Protein AF-A0A9D7G382-F1 (afdb_monomer_lite)

Sequence (353 aa):
MALFQFRATNAEGQINKGQIEALHELDLEAQLKRVGLLLISAKALASRRRIVKRMPRREVIDFFFQLEMLVRAGVPILTSLGDLRDESESPNARDLASGLYEKIEAGSTFGEAIAVYPGVFSATIISLIRAGEVTGQLPDVMKEIVRSLKWQDEMASQTKKLLMYPSFVMVVIGGVVFFLMIYLVPQLVGFIKNMGQEIPIQTRLLIGVSQFFVNYWWLLLITPPIGVAITLALSAALPGVRLAACAGAGHSVRGADSQEDDPGALCRHLCPDVPHRHSPDRRPGLLRGHLQQPGDTPRHPPGARAGHQWRRAVGELCGGDAVSLPGDSHAESGRVHWRAGRRVEQHQLFLYT

Secondary structure (DSSP, 8-state):
-EEEEEEEE-TTS-EEEEEEEESSHHHHHHHHHHTTPEEEEEEEE-----------HHHHHHHHHHHHHHHHTT--HHHHHHHHHHH-SSHHHHHHHHHHHHHHHTT--HHHHHHT-TTTS-HHHHHHHHHHHHHT-HHHHHHHHHHHHHHHHHHHHHHHHHHHHHHHHHHHHHHHHHHIIIIIHHHHHHHHHHTTPPPPHHHHHHHHHHHHHHHSHHHHHHHHHHHHHHHHHHHHH-TTHHHHHHHTT-------------TTSGGGSS------------------------------------SSSTTTSSSSS------------------------------------

pLDDT: mean 71.25, std 23.38, range [30.23, 96.19]

Structure (mmCIF, N/CA/C/O backbone):
data_AF-A0A9D7G382-F1
#
_entry.id   AF-A0A9D7G382-F1
#
loop_
_atom_site.group_PDB
_atom_site.id
_atom_site.type_symbol
_atom_site.label_atom_id
_atom_site.label_alt_id
_atom_site.label_comp_id
_atom_site.label_asym_id
_atom_site.label_entity_id
_atom_site.label_seq_id
_atom_site.pdbx_PDB_ins_code
_atom_site.Cartn_x
_atom_site.Cartn_y
_atom_site.Cartn_z
_atom_site.occupancy
_atom_site.B_iso_or_equiv
_atom_site.auth_seq_id
_atom_site.auth_comp_id
_atom_site.auth_asym_id
_atom_site.auth_atom_id
_atom_site.pdbx_PDB_model_num
ATOM 1 N N . MET A 1 1 ? 22.364 -11.771 -7.606 1.00 56.28 1 MET A N 1
ATOM 2 C CA . MET A 1 1 ? 23.255 -11.783 -6.421 1.00 56.28 1 MET A CA 1
ATOM 3 C C . MET A 1 1 ? 22.681 -12.743 -5.396 1.00 56.28 1 MET A C 1
ATOM 5 O O . MET A 1 1 ? 21.462 -12.810 -5.281 1.00 56.28 1 MET A O 1
ATOM 9 N N . ALA A 1 2 ? 23.518 -13.515 -4.705 1.00 65.50 2 ALA A N 1
ATOM 10 C CA . ALA A 1 2 ? 23.065 -14.422 -3.653 1.00 65.50 2 ALA A CA 1
ATOM 11 C C . ALA A 1 2 ? 23.599 -13.950 -2.297 1.00 65.50 2 ALA A C 1
ATOM 13 O O . ALA A 1 2 ? 24.705 -13.421 -2.198 1.00 65.50 2 ALA A O 1
ATOM 14 N N . LEU A 1 3 ? 22.792 -14.130 -1.252 1.00 79.75 3 LEU A N 1
ATOM 15 C CA . LEU A 1 3 ? 23.181 -13.806 0.113 1.00 79.75 3 LEU A CA 1
ATOM 16 C C . LEU A 1 3 ? 23.982 -14.983 0.677 1.00 79.75 3 LEU A C 1
ATOM 18 O O . LEU A 1 3 ? 23.462 -16.089 0.820 1.00 79.75 3 LEU A O 1
ATOM 22 N N . PHE A 1 4 ? 25.247 -14.767 1.012 1.00 82.00 4 PHE A N 1
ATOM 23 C CA . PHE A 1 4 ? 26.077 -15.797 1.624 1.00 82.00 4 PHE A CA 1
ATOM 24 C C . PHE A 1 4 ? 26.191 -15.536 3.119 1.00 82.00 4 PHE A C 1
ATOM 26 O O . PHE A 1 4 ? 26.555 -14.442 3.547 1.00 82.00 4 PHE A O 1
ATOM 33 N N . GLN A 1 5 ? 25.907 -16.555 3.929 1.00 86.00 5 GLN A N 1
ATOM 34 C CA . GLN A 1 5 ? 26.320 -16.547 5.325 1.00 86.00 5 GLN A CA 1
ATOM 35 C C . GLN A 1 5 ? 27.745 -17.077 5.383 1.00 86.00 5 GLN A C 1
ATOM 37 O O . GLN A 1 5 ? 28.009 -18.210 4.974 1.00 86.00 5 GLN A O 1
ATOM 42 N N . PHE A 1 6 ? 28.652 -16.259 5.904 1.00 87.25 6 PHE A N 1
ATOM 43 C CA . PHE A 1 6 ? 30.058 -16.612 6.015 1.00 87.25 6 PHE A CA 1
ATOM 44 C C . PHE A 1 6 ? 30.471 -16.734 7.479 1.00 87.25 6 PHE A C 1
ATOM 46 O O . PHE A 1 6 ? 29.976 -16.029 8.367 1.00 87.25 6 PHE A O 1
ATOM 53 N N . ARG A 1 7 ? 31.402 -17.650 7.732 1.00 89.12 7 ARG A N 1
ATOM 54 C CA . ARG A 1 7 ? 32.255 -17.621 8.918 1.00 89.12 7 ARG A CA 1
ATOM 55 C C . ARG A 1 7 ? 33.666 -17.338 8.448 1.00 89.12 7 ARG A C 1
ATOM 57 O O . ARG A 1 7 ? 34.187 -18.084 7.622 1.00 89.12 7 ARG A O 1
ATOM 64 N N . ALA A 1 8 ? 34.263 -16.282 8.974 1.00 87.75 8 ALA A N 1
ATOM 65 C CA . ALA A 1 8 ? 35.630 -15.904 8.671 1.00 87.75 8 ALA A CA 1
ATOM 66 C C . ALA A 1 8 ? 36.409 -15.639 9.961 1.00 87.75 8 ALA A C 1
ATOM 68 O O . ALA A 1 8 ? 35.810 -15.344 10.993 1.00 87.75 8 ALA A O 1
ATOM 69 N N . THR A 1 9 ? 37.729 -15.775 9.918 1.00 89.56 9 THR A N 1
ATOM 70 C CA . THR A 1 9 ? 38.613 -15.486 11.052 1.00 89.56 9 THR A CA 1
ATOM 71 C C . THR A 1 9 ? 39.477 -14.269 10.774 1.00 89.56 9 THR A C 1
ATOM 73 O O . THR A 1 9 ? 39.962 -14.093 9.657 1.00 89.56 9 THR A O 1
ATOM 76 N N . ASN A 1 10 ? 39.688 -13.450 11.802 1.00 87.00 10 ASN A N 1
ATOM 77 C CA . ASN A 1 10 ? 40.728 -12.424 11.805 1.00 87.00 10 ASN A CA 1
ATOM 78 C C . ASN A 1 10 ? 42.109 -13.048 12.052 1.00 87.00 10 ASN A C 1
ATOM 80 O O . ASN A 1 10 ? 42.216 -14.213 12.455 1.00 87.00 10 ASN A O 1
ATOM 84 N N . ALA A 1 11 ? 43.160 -12.243 11.881 1.00 83.94 11 ALA A N 1
ATOM 85 C CA . ALA A 1 11 ? 44.532 -12.602 12.239 1.00 83.94 11 ALA A CA 1
ATOM 86 C C . ALA A 1 11 ? 44.692 -12.963 13.732 1.00 83.94 11 ALA A C 1
ATOM 88 O O . ALA A 1 11 ? 45.534 -13.794 14.061 1.00 83.94 11 ALA A O 1
ATOM 89 N N . GLU A 1 12 ? 43.850 -12.425 14.629 1.00 82.19 12 GLU A N 1
ATOM 90 C CA . GLU A 1 12 ? 43.844 -12.784 16.058 1.00 82.19 12 GLU A CA 1
ATOM 91 C C . GLU A 1 12 ? 43.066 -14.079 16.387 1.00 82.19 12 GLU A C 1
ATOM 93 O O . GLU A 1 12 ? 42.846 -14.389 17.557 1.00 82.19 12 GLU A O 1
ATOM 98 N N . GLY A 1 13 ? 42.599 -14.836 15.385 1.00 80.19 13 GLY A N 1
ATOM 99 C CA . GLY A 1 13 ? 41.856 -16.090 15.596 1.00 80.19 13 GLY A CA 1
ATOM 100 C C . GLY A 1 13 ? 40.397 -15.910 16.038 1.00 80.19 13 GLY A C 1
ATOM 101 O O . GLY A 1 13 ? 39.730 -16.877 16.413 1.00 80.19 13 GLY A O 1
ATOM 102 N N . GLN A 1 14 ? 39.878 -14.679 16.007 1.00 84.25 14 GLN A N 1
ATOM 103 C CA . GLN A 1 14 ? 38.483 -14.390 16.332 1.00 84.25 14 GLN A CA 1
ATOM 104 C C . GLN A 1 14 ? 37.577 -14.695 15.138 1.00 84.25 14 GLN A C 1
ATOM 106 O O . GLN A 1 14 ? 37.780 -14.178 14.037 1.00 84.25 14 GLN A O 1
ATOM 111 N N . ILE A 1 15 ? 36.562 -15.533 15.365 1.00 85.94 15 ILE A N 1
ATOM 112 C CA . ILE A 1 15 ? 35.615 -15.950 14.329 1.00 85.94 15 ILE A CA 1
ATOM 113 C C . ILE A 1 15 ? 34.489 -14.923 14.222 1.00 85.94 15 ILE A C 1
ATOM 115 O O . ILE A 1 15 ? 33.581 -14.886 15.055 1.00 85.94 15 ILE A O 1
ATOM 119 N N . ASN A 1 16 ? 34.503 -14.166 13.133 1.00 83.88 16 ASN A N 1
ATOM 120 C CA . ASN A 1 16 ? 33.447 -13.245 12.753 1.00 83.88 16 ASN A CA 1
ATOM 121 C C . ASN A 1 16 ? 32.433 -13.956 11.850 1.00 83.88 16 ASN A C 1
ATOM 123 O O . ASN A 1 16 ? 32.775 -14.615 10.864 1.00 83.88 16 ASN A O 1
ATOM 127 N N . LYS A 1 17 ? 31.155 -13.852 12.218 1.00 88.12 17 LYS A N 1
ATOM 128 C CA . LYS A 1 17 ? 30.035 -14.417 11.460 1.00 88.12 17 LYS A CA 1
ATOM 129 C C . LYS A 1 17 ? 29.219 -13.267 10.900 1.00 88.12 17 LYS A C 1
ATOM 131 O O . LYS A 1 17 ? 28.826 -12.382 11.652 1.00 88.12 17 LYS A O 1
ATOM 136 N N . GLY A 1 18 ? 28.938 -13.308 9.608 1.00 81.81 18 GLY A N 1
ATOM 137 C CA . GLY A 1 18 ? 28.195 -12.253 8.935 1.00 81.81 18 GLY A CA 1
ATOM 138 C C . GLY A 1 18 ? 27.422 -12.774 7.737 1.00 81.81 18 GLY A C 1
ATOM 139 O O . GLY A 1 18 ? 27.453 -13.965 7.411 1.00 81.81 18 GLY A O 1
ATOM 140 N N . GLN A 1 19 ? 26.696 -11.864 7.103 1.00 84.62 19 GLN A N 1
ATOM 141 C CA . GLN A 1 19 ? 26.044 -12.095 5.824 1.00 84.62 19 GLN A CA 1
ATOM 142 C C . GLN A 1 19 ? 26.510 -11.006 4.871 1.00 84.62 19 GLN A C 1
ATOM 144 O O . GLN A 1 19 ? 26.587 -9.843 5.262 1.00 84.62 19 GLN A O 1
ATOM 149 N N . ILE A 1 20 ? 26.853 -11.390 3.651 1.00 80.62 20 ILE A N 1
ATOM 150 C CA . ILE A 1 20 ? 27.264 -10.456 2.606 1.00 80.62 20 ILE A CA 1
ATOM 151 C C . ILE A 1 20 ? 26.742 -10.956 1.263 1.00 80.62 20 ILE A C 1
ATOM 153 O O . ILE A 1 20 ? 26.574 -12.163 1.050 1.00 80.62 20 ILE A O 1
ATOM 157 N N . GLU A 1 21 ? 26.418 -10.019 0.383 1.00 79.69 21 GLU A N 1
ATOM 158 C CA . GLU A 1 21 ? 25.946 -10.315 -0.963 1.00 79.69 21 GLU A CA 1
ATOM 159 C C . GLU A 1 21 ? 27.145 -10.478 -1.899 1.00 79.69 21 GLU A C 1
ATOM 161 O O . GLU A 1 21 ? 27.988 -9.591 -2.004 1.00 79.69 21 GLU A O 1
ATOM 166 N N . ALA A 1 22 ? 27.222 -11.621 -2.580 1.00 79.12 22 ALA A N 1
ATOM 167 C CA . ALA A 1 22 ? 28.270 -11.911 -3.555 1.00 79.12 22 ALA A CA 1
ATOM 168 C C . ALA A 1 22 ? 27.675 -12.615 -4.783 1.00 79.12 22 ALA A C 1
ATOM 170 O O . ALA A 1 22 ? 26.609 -13.240 -4.709 1.00 79.12 22 ALA A O 1
ATOM 171 N N . LEU A 1 23 ? 28.343 -12.508 -5.937 1.00 75.00 23 LEU A N 1
ATOM 172 C CA . LEU A 1 23 ? 27.935 -13.253 -7.136 1.00 75.00 23 LEU A CA 1
ATOM 173 C C . LEU A 1 23 ? 28.318 -14.735 -7.030 1.00 75.00 23 LEU A C 1
ATOM 175 O O . LEU A 1 23 ? 27.517 -15.602 -7.373 1.00 75.00 23 LEU A O 1
ATOM 179 N N . HIS A 1 24 ? 29.517 -15.015 -6.514 1.00 81.88 24 HIS A N 1
ATOM 180 C CA . HIS A 1 24 ? 30.081 -16.356 -6.362 1.00 81.88 24 HIS A CA 1
ATOM 181 C C . HIS A 1 24 ? 30.927 -16.456 -5.085 1.00 81.88 24 HIS A C 1
ATOM 183 O O . HIS A 1 24 ? 31.358 -15.444 -4.536 1.00 81.88 24 HIS A O 1
ATOM 189 N N . GLU A 1 25 ? 31.208 -17.680 -4.630 1.00 82.19 25 GLU A N 1
ATOM 190 C CA . GLU A 1 25 ? 32.033 -17.931 -3.436 1.00 82.19 25 GLU A CA 1
ATOM 191 C C . GLU A 1 25 ? 33.451 -17.334 -3.552 1.00 82.19 25 GLU A C 1
ATOM 193 O O . GLU A 1 25 ? 33.970 -16.803 -2.574 1.00 82.19 25 GLU A O 1
ATOM 198 N N . LEU A 1 26 ? 34.035 -17.301 -4.758 1.00 84.56 26 LEU A N 1
ATOM 199 C CA . LEU A 1 26 ? 35.313 -16.615 -5.002 1.00 84.56 26 LEU A CA 1
ATOM 200 C C . LEU A 1 26 ? 35.238 -15.094 -4.783 1.00 84.56 26 LEU A C 1
ATOM 202 O O . LEU A 1 26 ? 36.194 -14.489 -4.302 1.00 84.56 26 LEU A O 1
ATOM 206 N N . ASP A 1 27 ? 34.120 -14.463 -5.146 1.00 85.38 27 ASP A N 1
ATOM 207 C CA . ASP A 1 27 ? 33.929 -13.017 -4.976 1.00 85.38 27 ASP A CA 1
ATOM 208 C C . ASP A 1 27 ? 33.745 -12.665 -3.490 1.00 85.38 27 ASP A C 1
ATOM 210 O O . ASP A 1 27 ? 34.327 -11.701 -2.991 1.00 85.38 27 ASP A O 1
ATOM 214 N N . LEU A 1 28 ? 33.042 -13.528 -2.745 1.00 85.94 28 LEU A N 1
ATOM 215 C CA . LEU A 1 28 ? 32.952 -13.470 -1.285 1.00 85.94 28 LEU A CA 1
ATOM 216 C C . LEU A 1 28 ? 34.341 -13.528 -0.629 1.00 85.94 28 LEU A C 1
ATOM 218 O O . LEU A 1 28 ? 34.656 -12.697 0.224 1.00 85.94 28 LEU A O 1
ATOM 222 N N . GLU A 1 29 ? 35.183 -14.484 -1.027 1.00 88.69 29 GLU A N 1
ATOM 223 C CA . GLU A 1 29 ? 36.542 -14.611 -0.495 1.00 88.69 29 GLU A CA 1
ATOM 224 C C . GLU A 1 29 ? 37.387 -13.366 -0.810 1.00 88.69 29 GLU A C 1
ATOM 226 O O . GLU A 1 29 ? 38.048 -12.817 0.074 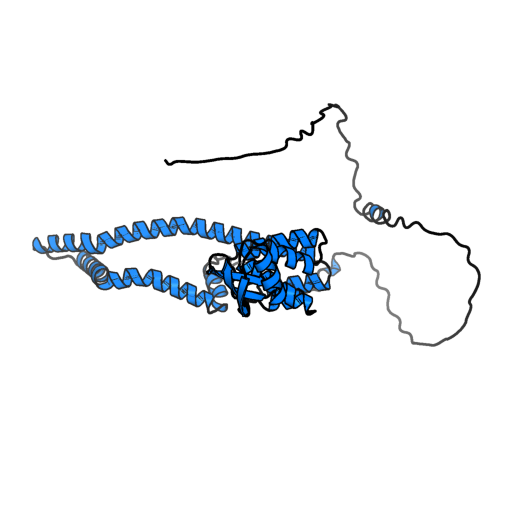1.00 88.69 29 GLU A O 1
ATOM 231 N N . ALA A 1 30 ? 37.318 -12.862 -2.046 1.00 89.44 30 ALA A N 1
ATOM 232 C CA . ALA A 1 30 ? 38.045 -11.667 -2.466 1.00 89.44 30 ALA A CA 1
ATOM 233 C C . ALA A 1 30 ? 37.602 -10.396 -1.718 1.00 89.44 30 ALA A C 1
ATOM 235 O O . ALA A 1 30 ? 38.417 -9.496 -1.486 1.00 89.44 30 ALA A O 1
ATOM 236 N N . GLN A 1 31 ? 36.325 -10.289 -1.345 1.00 87.44 31 GLN A N 1
ATOM 237 C CA . GLN A 1 31 ? 35.815 -9.198 -0.512 1.0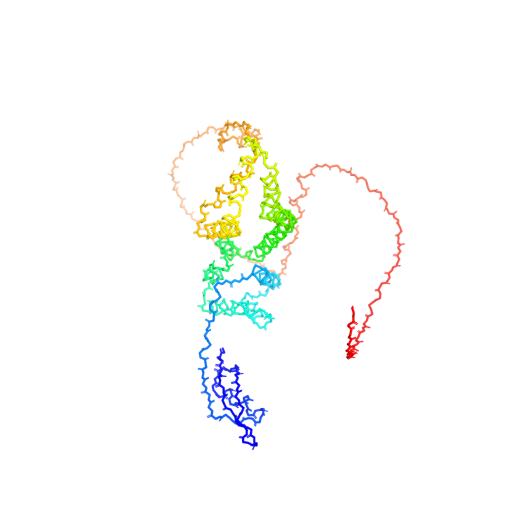0 87.44 31 GLN A CA 1
ATOM 238 C C . GLN A 1 31 ? 36.260 -9.338 0.948 1.00 87.44 31 GLN A C 1
ATOM 240 O O . GLN A 1 31 ? 36.749 -8.369 1.524 1.00 87.44 31 GLN A O 1
ATOM 245 N N . LEU A 1 32 ? 36.177 -10.536 1.536 1.00 88.75 32 LEU A N 1
ATOM 246 C CA . LEU A 1 32 ? 36.610 -10.779 2.919 1.00 88.75 32 LEU A CA 1
ATOM 247 C C . LEU A 1 32 ? 38.116 -10.561 3.096 1.00 88.75 32 LEU A C 1
ATOM 249 O O . LEU A 1 32 ? 38.541 -9.910 4.052 1.00 88.75 32 LEU A O 1
ATOM 253 N N . LYS A 1 33 ? 38.919 -10.990 2.118 1.00 89.38 33 LYS A N 1
ATOM 254 C CA . LYS A 1 33 ? 40.370 -10.791 2.122 1.00 89.38 33 LYS A CA 1
ATOM 255 C C . LYS A 1 33 ? 40.760 -9.310 2.121 1.00 89.38 33 LYS A C 1
ATOM 257 O O . LYS A 1 33 ? 41.733 -8.945 2.774 1.00 89.38 33 LYS A O 1
ATOM 262 N N . ARG A 1 34 ? 39.986 -8.441 1.454 1.00 89.56 34 ARG A N 1
ATOM 263 C CA . ARG A 1 34 ? 40.187 -6.976 1.484 1.00 89.56 34 ARG A CA 1
ATOM 264 C C . ARG A 1 34 ? 39.959 -6.370 2.871 1.00 89.56 34 ARG A C 1
ATOM 266 O O . ARG A 1 34 ? 40.570 -5.358 3.189 1.00 89.56 34 ARG A O 1
ATOM 273 N N . VAL A 1 35 ? 39.119 -6.999 3.690 1.00 87.00 35 VAL A N 1
ATOM 274 C CA . VAL A 1 35 ? 38.805 -6.580 5.067 1.00 87.00 35 VAL A CA 1
ATOM 275 C C . VAL A 1 35 ? 39.729 -7.268 6.094 1.00 87.00 35 VAL A C 1
ATOM 277 O O . VAL A 1 35 ? 39.600 -7.048 7.293 1.00 87.00 35 VAL A O 1
ATOM 280 N N . GLY A 1 36 ? 40.693 -8.085 5.648 1.00 87.25 36 GLY A N 1
ATOM 281 C CA . GLY A 1 36 ? 41.609 -8.823 6.531 1.00 87.25 36 GLY A CA 1
ATOM 282 C C . GLY A 1 36 ? 40.992 -10.071 7.176 1.00 87.25 36 GLY A C 1
ATOM 283 O O . GLY A 1 36 ? 41.531 -10.595 8.148 1.00 87.25 36 GLY A O 1
ATOM 284 N N . LEU A 1 37 ? 39.867 -10.547 6.637 1.00 88.94 37 LEU A N 1
ATOM 285 C CA . LEU A 1 37 ? 39.135 -11.729 7.087 1.00 88.94 37 LEU A CA 1
ATOM 286 C C . LEU A 1 37 ? 39.465 -12.930 6.186 1.00 88.94 37 LEU A C 1
ATOM 288 O O . LEU A 1 37 ? 39.371 -12.838 4.962 1.00 88.94 37 LEU A O 1
ATOM 292 N N . LEU A 1 38 ? 39.805 -14.076 6.779 1.00 89.31 38 LEU A N 1
ATOM 293 C CA . LEU A 1 38 ? 40.009 -15.341 6.063 1.00 89.31 38 LEU A CA 1
ATOM 294 C C . LEU A 1 38 ? 38.748 -16.207 6.133 1.00 89.31 38 LEU A C 1
ATOM 296 O O . LEU A 1 38 ? 38.274 -16.523 7.224 1.00 89.31 38 LEU A O 1
ATOM 300 N N . LEU A 1 39 ? 38.202 -16.594 4.978 1.00 86.31 39 LEU A N 1
ATOM 301 C CA . LEU A 1 39 ? 36.988 -17.406 4.875 1.00 86.31 39 LEU A CA 1
ATOM 302 C C . LEU A 1 39 ? 37.236 -18.837 5.392 1.00 86.31 39 LEU A C 1
ATOM 304 O O . LEU A 1 39 ? 38.143 -19.518 4.929 1.00 86.31 39 LEU A O 1
ATOM 308 N N . ILE A 1 40 ? 36.414 -19.298 6.341 1.00 88.12 40 ILE A N 1
ATOM 309 C CA . ILE A 1 40 ? 36.441 -20.676 6.870 1.00 88.12 40 ILE A CA 1
ATOM 310 C C . ILE A 1 40 ? 35.346 -21.514 6.215 1.00 88.12 40 ILE A C 1
ATOM 312 O O . ILE A 1 40 ? 35.569 -22.654 5.820 1.00 88.12 40 ILE A O 1
ATOM 316 N N . SER A 1 41 ? 34.131 -20.971 6.145 1.00 81.38 41 SER A N 1
ATOM 317 C CA . SER A 1 41 ? 33.023 -21.625 5.460 1.00 81.38 41 SER A CA 1
ATOM 318 C C . SER A 1 41 ? 32.041 -20.608 4.909 1.00 81.38 41 SER A C 1
ATOM 320 O O . SER A 1 41 ? 31.655 -19.652 5.591 1.00 81.38 41 SER A O 1
ATOM 322 N N . ALA A 1 42 ? 31.617 -20.845 3.672 1.00 82.19 42 ALA A N 1
ATOM 323 C CA . ALA A 1 42 ? 30.522 -20.142 3.038 1.00 82.19 42 ALA A CA 1
ATOM 324 C C . ALA A 1 42 ? 29.325 -21.083 2.934 1.00 82.19 42 ALA A C 1
ATOM 326 O O . ALA A 1 42 ? 29.429 -22.227 2.495 1.00 82.19 42 ALA A O 1
ATOM 327 N N . LYS A 1 43 ? 28.156 -20.596 3.340 1.00 82.50 43 LYS A N 1
ATOM 328 C CA . LYS A 1 43 ? 26.888 -21.239 3.024 1.00 82.50 43 LYS A CA 1
ATOM 329 C C . LYS A 1 43 ? 26.076 -20.259 2.203 1.00 82.50 43 LYS A C 1
ATOM 331 O O . LYS A 1 43 ? 25.702 -19.198 2.704 1.00 82.50 43 LYS A O 1
ATOM 336 N N . ALA A 1 44 ? 25.786 -20.625 0.958 1.00 76.12 44 ALA A N 1
ATOM 337 C CA . ALA A 1 44 ? 24.795 -19.914 0.171 1.00 76.12 44 ALA A CA 1
ATOM 338 C C . ALA A 1 44 ? 23.455 -20.031 0.904 1.00 76.12 44 ALA A C 1
ATOM 340 O O . ALA A 1 44 ? 22.865 -21.114 0.981 1.00 76.12 44 ALA A O 1
ATOM 341 N N . LEU A 1 45 ? 22.976 -18.929 1.479 1.00 70.00 45 LEU A N 1
ATOM 342 C CA . LEU A 1 45 ? 21.559 -18.838 1.761 1.00 70.00 45 LEU A CA 1
ATOM 343 C C . LEU A 1 45 ? 20.954 -18.561 0.399 1.00 70.00 45 LEU A C 1
ATOM 345 O O . LEU A 1 45 ? 21.104 -17.469 -0.143 1.00 70.00 45 LEU A O 1
ATOM 349 N N . ALA A 1 46 ? 20.300 -19.570 -0.180 1.00 59.41 46 ALA A N 1
ATOM 350 C CA . ALA A 1 46 ? 19.365 -19.312 -1.260 1.00 59.41 46 ALA A CA 1
ATOM 351 C C . ALA A 1 46 ? 18.468 -18.187 -0.750 1.00 59.41 46 ALA A C 1
ATOM 353 O O . ALA A 1 46 ? 17.737 -18.394 0.225 1.00 59.41 46 ALA A O 1
ATOM 354 N N . SER A 1 47 ? 18.638 -16.982 -1.308 1.00 60.34 47 SER A N 1
ATOM 355 C CA . SER A 1 47 ? 17.842 -15.822 -0.938 1.00 60.34 47 SER A CA 1
ATOM 356 C C . SER A 1 47 ? 16.409 -16.302 -1.031 1.00 60.34 47 SER A C 1
ATOM 358 O O . SER A 1 47 ? 15.951 -16.699 -2.107 1.00 60.34 47 SER A O 1
ATOM 360 N N . ARG A 1 48 ? 15.744 -16.439 0.121 1.00 56.19 48 ARG A N 1
ATOM 361 C CA . ARG A 1 48 ? 14.375 -16.929 0.159 1.00 56.19 48 ARG A CA 1
ATOM 362 C C . ARG A 1 48 ? 13.554 -15.782 -0.382 1.00 56.19 48 ARG A C 1
ATOM 364 O O . ARG A 1 48 ? 13.105 -14.941 0.389 1.00 56.19 48 ARG A O 1
ATOM 371 N N . ARG A 1 49 ? 13.458 -15.729 -1.710 1.00 62.69 49 ARG A N 1
ATOM 372 C CA . ARG A 1 49 ? 12.892 -14.617 -2.454 1.00 62.69 49 ARG A CA 1
ATOM 373 C C . ARG A 1 49 ? 11.494 -14.389 -1.918 1.00 62.69 49 ARG A C 1
ATOM 375 O O . ARG A 1 49 ? 10.607 -15.235 -2.063 1.00 62.69 49 ARG A O 1
ATOM 382 N N . ARG A 1 50 ? 11.340 -13.310 -1.157 1.00 68.44 50 ARG A N 1
ATOM 383 C CA . ARG A 1 50 ? 10.094 -13.026 -0.468 1.00 68.44 50 ARG A CA 1
ATOM 384 C C . ARG A 1 50 ? 9.145 -12.494 -1.528 1.00 68.44 50 ARG A C 1
ATOM 386 O O . ARG A 1 50 ? 9.253 -11.361 -1.970 1.00 68.44 50 ARG A O 1
ATOM 393 N N . ILE A 1 51 ? 8.215 -13.338 -1.962 1.00 75.50 51 ILE A N 1
ATOM 394 C CA . ILE A 1 51 ? 7.144 -12.892 -2.851 1.00 75.50 51 ILE A CA 1
ATOM 395 C C . ILE A 1 51 ? 6.276 -11.923 -2.050 1.00 75.50 51 ILE A C 1
ATOM 397 O O . ILE A 1 51 ? 5.633 -12.310 -1.067 1.00 75.50 51 ILE A O 1
ATOM 401 N N . VAL A 1 52 ? 6.279 -10.660 -2.465 1.00 81.69 52 VAL A N 1
ATOM 402 C CA . VAL A 1 52 ? 5.473 -9.604 -1.857 1.00 81.69 52 VAL A CA 1
ATOM 403 C C . VAL A 1 52 ? 4.000 -9.925 -2.094 1.00 81.69 52 VAL A C 1
ATOM 405 O O . VAL A 1 52 ? 3.481 -9.781 -3.196 1.00 81.69 52 VAL A O 1
ATOM 408 N N . LYS A 1 53 ? 3.307 -10.396 -1.053 1.00 83.00 53 LYS A N 1
ATOM 409 C CA . LYS A 1 53 ? 1.865 -10.682 -1.134 1.00 83.00 53 LYS A CA 1
ATOM 410 C C . LYS A 1 53 ? 1.012 -9.427 -0.983 1.00 83.00 53 LYS A C 1
ATOM 412 O O . LYS A 1 53 ? -0.086 -9.374 -1.524 1.00 83.00 53 LYS A O 1
ATOM 417 N N . ARG A 1 54 ? 1.481 -8.452 -0.201 1.00 86.56 54 ARG A N 1
ATOM 418 C CA . ARG A 1 54 ? 0.751 -7.223 0.116 1.00 86.56 54 ARG A CA 1
ATOM 419 C C . ARG A 1 54 ? 1.733 -6.116 0.466 1.00 86.56 54 ARG A C 1
ATOM 421 O O . ARG A 1 54 ? 2.737 -6.378 1.120 1.00 86.56 54 ARG A O 1
ATOM 428 N N . MET A 1 55 ? 1.393 -4.898 0.070 1.00 89.62 55 MET A N 1
ATOM 429 C CA . MET A 1 55 ? 2.165 -3.688 0.327 1.00 89.62 55 MET A CA 1
ATOM 430 C C . MET A 1 55 ? 1.212 -2.593 0.837 1.00 89.62 55 MET A C 1
ATOM 432 O O . MET A 1 55 ? 0.048 -2.559 0.413 1.00 89.62 55 MET A O 1
ATOM 436 N N . PRO A 1 56 ? 1.629 -1.735 1.786 1.00 91.31 56 PRO A N 1
ATOM 437 C CA . PRO A 1 56 ? 0.810 -0.606 2.210 1.00 91.31 56 PRO A CA 1
ATOM 438 C C . PRO A 1 56 ? 0.598 0.375 1.051 1.00 91.31 56 PRO A C 1
ATOM 440 O O . PRO A 1 56 ? 1.462 0.563 0.201 1.00 91.31 56 PRO A O 1
ATOM 443 N N . ARG A 1 57 ? -0.568 1.031 1.033 1.00 90.00 57 ARG A N 1
ATOM 444 C CA . ARG A 1 57 ? -0.978 1.915 -0.073 1.00 90.00 57 ARG A CA 1
ATOM 445 C C . ARG A 1 57 ? 0.025 3.030 -0.372 1.00 90.00 57 ARG A C 1
ATOM 447 O O . ARG A 1 57 ? 0.245 3.324 -1.538 1.00 90.00 57 ARG A O 1
ATOM 454 N N . ARG A 1 58 ? 0.639 3.607 0.666 1.00 91.56 58 ARG A N 1
ATOM 455 C CA . ARG A 1 58 ? 1.654 4.660 0.523 1.00 91.56 58 ARG A CA 1
ATOM 456 C C . ARG A 1 58 ? 2.891 4.176 -0.235 1.00 91.56 58 ARG A C 1
ATOM 458 O O . ARG A 1 58 ? 3.240 4.792 -1.228 1.00 91.56 58 ARG A O 1
ATOM 465 N N . GLU A 1 59 ? 3.449 3.020 0.134 1.00 93.50 59 GLU A N 1
ATOM 466 C CA . GLU A 1 59 ? 4.594 2.428 -0.584 1.00 93.50 59 GLU A CA 1
ATOM 467 C C . GLU A 1 59 ? 4.261 2.148 -2.062 1.00 93.50 59 GLU A C 1
ATOM 469 O O . GLU A 1 59 ? 5.093 2.387 -2.931 1.00 93.50 59 GLU A O 1
ATOM 474 N N . VAL A 1 60 ? 3.031 1.712 -2.376 1.00 93.81 60 VAL A N 1
ATOM 475 C CA . VAL A 1 60 ? 2.590 1.514 -3.774 1.00 93.81 60 VAL A CA 1
ATOM 476 C C . VAL A 1 60 ? 2.534 2.840 -4.542 1.00 93.81 60 VAL A C 1
ATOM 478 O O . VAL A 1 60 ? 2.927 2.893 -5.707 1.00 93.81 60 VAL A O 1
ATOM 481 N N . ILE A 1 61 ? 2.041 3.908 -3.906 1.00 94.75 61 ILE A N 1
ATOM 482 C CA . ILE A 1 61 ? 1.992 5.254 -4.498 1.00 94.75 61 ILE A CA 1
ATOM 483 C C . ILE A 1 61 ? 3.404 5.758 -4.787 1.00 94.75 61 ILE A C 1
ATOM 485 O O . ILE A 1 61 ? 3.652 6.238 -5.892 1.00 94.75 61 ILE A O 1
ATOM 489 N N . ASP A 1 62 ? 4.312 5.629 -3.823 1.00 94.12 62 ASP A N 1
ATOM 490 C CA . ASP A 1 62 ? 5.690 6.101 -3.949 1.00 94.12 62 ASP A CA 1
ATOM 491 C C . ASP A 1 62 ? 6.444 5.320 -5.030 1.00 94.12 62 ASP A C 1
ATOM 493 O O . ASP A 1 62 ? 7.111 5.925 -5.869 1.00 94.12 62 ASP A O 1
ATOM 497 N N . PHE A 1 63 ? 6.245 3.999 -5.091 1.00 95.00 63 PHE A N 1
ATOM 498 C CA . PHE A 1 63 ? 6.795 3.141 -6.140 1.00 95.00 63 PHE A CA 1
ATOM 499 C C . PHE A 1 63 ? 6.361 3.594 -7.543 1.00 95.00 63 PHE A C 1
ATOM 501 O O . PHE A 1 63 ? 7.201 3.829 -8.410 1.00 95.00 63 PHE A O 1
ATOM 508 N N . PHE A 1 64 ? 5.053 3.768 -7.778 1.00 94.81 64 PHE A N 1
ATOM 509 C CA . PHE A 1 64 ? 4.568 4.231 -9.083 1.00 94.81 64 PHE A CA 1
ATOM 510 C C . PHE A 1 64 ? 4.970 5.671 -9.391 1.00 94.81 64 PHE A C 1
ATOM 512 O O . PHE A 1 64 ? 5.178 5.995 -10.555 1.00 94.81 64 PHE A O 1
ATOM 519 N N . PHE A 1 65 ? 5.075 6.535 -8.381 1.00 95.12 65 PHE A N 1
ATOM 520 C CA . PHE A 1 65 ? 5.505 7.916 -8.567 1.00 95.12 65 PHE A CA 1
ATOM 521 C C . PHE A 1 65 ? 6.970 7.994 -9.009 1.00 95.12 65 PHE A C 1
ATOM 523 O O . PHE A 1 65 ? 7.274 8.689 -9.972 1.00 95.12 65 PHE A O 1
ATOM 530 N N . GLN A 1 66 ? 7.867 7.242 -8.365 1.00 95.19 66 GLN A N 1
ATOM 531 C CA . GLN A 1 66 ? 9.274 7.156 -8.770 1.00 95.19 66 GLN A CA 1
ATOM 532 C C . GLN A 1 66 ? 9.418 6.569 -10.175 1.00 95.19 66 GLN A C 1
ATOM 534 O O . GLN A 1 66 ? 10.126 7.127 -11.013 1.00 95.19 66 GLN A O 1
ATOM 539 N N . LEU A 1 67 ? 8.678 5.497 -10.464 1.00 95.38 67 LEU A N 1
ATOM 540 C CA . LEU A 1 67 ? 8.689 4.881 -11.784 1.00 95.38 67 LEU A CA 1
ATOM 541 C C . LEU A 1 67 ? 8.131 5.824 -12.867 1.00 95.38 67 LEU A C 1
ATOM 543 O O . LEU A 1 67 ? 8.691 5.889 -13.956 1.00 95.38 67 LEU A O 1
ATOM 547 N N . GLU A 1 68 ? 7.069 6.590 -12.580 1.00 95.94 68 GLU A N 1
ATOM 548 C CA . GLU A 1 68 ? 6.520 7.606 -13.494 1.00 95.94 68 GLU A CA 1
ATOM 549 C C . GLU A 1 68 ? 7.523 8.702 -13.808 1.00 95.94 68 GLU A C 1
ATOM 551 O O . GLU A 1 68 ? 7.694 9.028 -14.981 1.00 95.94 68 GLU A O 1
ATOM 556 N N . MET A 1 69 ? 8.228 9.218 -12.801 1.00 95.12 69 MET A N 1
ATOM 557 C CA . MET A 1 69 ? 9.250 10.242 -13.010 1.00 95.12 69 MET A CA 1
ATOM 558 C C . MET A 1 69 ? 10.361 9.757 -13.949 1.00 95.12 69 MET A C 1
ATOM 560 O O . MET A 1 69 ? 10.739 10.484 -14.869 1.00 95.12 69 MET A O 1
ATOM 564 N N . LEU A 1 70 ? 10.847 8.527 -13.761 1.00 95.50 70 LEU A N 1
ATOM 565 C CA . LEU A 1 70 ? 11.917 7.955 -14.583 1.00 95.50 70 LEU A CA 1
ATOM 566 C C . LEU A 1 70 ? 11.447 7.636 -16.008 1.00 95.50 70 LEU A C 1
ATOM 568 O O . LEU A 1 70 ? 12.093 8.030 -16.979 1.00 95.50 70 LEU A O 1
ATOM 572 N N . VAL A 1 71 ? 10.286 6.994 -16.152 1.00 94.62 71 VAL A N 1
ATOM 573 C CA . VAL A 1 71 ? 9.723 6.652 -17.467 1.00 94.62 71 VAL A CA 1
ATOM 574 C C . VAL A 1 71 ? 9.365 7.912 -18.257 1.00 94.62 71 VAL A C 1
ATOM 576 O O . VAL A 1 71 ? 9.606 7.982 -19.461 1.00 94.62 71 VAL A O 1
ATOM 579 N N . ARG A 1 72 ? 8.868 8.959 -17.591 1.00 94.62 72 ARG A N 1
ATOM 580 C CA . ARG A 1 72 ? 8.608 10.261 -18.217 1.00 94.62 72 ARG A CA 1
ATOM 581 C C . ARG A 1 72 ? 9.887 11.001 -18.610 1.00 94.62 72 ARG A C 1
ATOM 583 O O . ARG A 1 72 ? 9.865 11.760 -19.576 1.00 94.62 72 ARG A O 1
ATOM 590 N N . ALA A 1 73 ? 10.994 10.770 -17.906 1.00 95.38 73 ALA A N 1
ATOM 591 C CA . ALA A 1 73 ? 12.318 11.245 -18.305 1.00 95.38 73 ALA A CA 1
ATOM 592 C C . ALA A 1 73 ? 12.911 10.458 -19.494 1.00 95.38 73 ALA A C 1
ATOM 594 O O . ALA A 1 73 ? 13.984 10.806 -19.981 1.00 95.38 73 ALA A O 1
ATOM 595 N N . GLY A 1 74 ? 12.215 9.424 -19.983 1.00 94.06 74 GLY A N 1
ATOM 596 C CA . GLY A 1 74 ? 12.659 8.583 -21.094 1.00 94.06 74 GLY A CA 1
ATOM 597 C C . GLY A 1 74 ? 13.629 7.478 -20.679 1.00 94.06 74 GLY A C 1
ATOM 598 O O . GLY A 1 74 ? 14.251 6.865 -21.546 1.00 94.06 74 GLY A O 1
ATOM 599 N N . VAL A 1 75 ? 13.774 7.212 -19.377 1.00 95.75 75 VAL A N 1
ATOM 600 C CA . VAL A 1 75 ? 14.593 6.100 -18.884 1.00 95.75 75 VAL A CA 1
ATOM 601 C C . VAL A 1 75 ? 13.880 4.778 -19.203 1.00 95.75 75 VAL A C 1
ATOM 603 O O . VAL A 1 75 ? 12.678 4.656 -18.945 1.00 95.75 75 VAL A O 1
ATOM 606 N N . PRO A 1 76 ? 14.579 3.772 -19.762 1.00 94.75 76 PRO A N 1
ATOM 607 C CA . PRO A 1 76 ? 13.995 2.456 -19.993 1.00 94.75 76 PRO A CA 1
ATOM 608 C C . PRO A 1 76 ? 13.488 1.820 -18.692 1.00 94.75 76 PRO A C 1
ATOM 610 O O . PRO A 1 76 ? 14.183 1.836 -17.679 1.00 94.75 76 PRO A O 1
ATOM 613 N N . ILE A 1 77 ? 12.316 1.179 -18.744 1.00 94.69 77 ILE A N 1
ATOM 614 C CA . ILE A 1 77 ? 11.639 0.587 -17.572 1.00 94.69 77 ILE A CA 1
ATOM 615 C C . ILE A 1 77 ? 12.549 -0.382 -16.809 1.00 94.69 77 ILE A C 1
ATOM 617 O O . ILE A 1 77 ? 12.555 -0.381 -15.582 1.00 94.69 77 ILE A O 1
ATOM 621 N N . LEU A 1 78 ? 13.326 -1.204 -17.524 1.00 95.12 78 LEU A N 1
ATOM 622 C CA . LEU A 1 78 ? 14.229 -2.173 -16.901 1.00 95.12 78 LEU A CA 1
ATOM 623 C C . LEU A 1 78 ? 15.306 -1.476 -16.056 1.00 95.12 78 LEU A C 1
ATOM 625 O O . LEU A 1 78 ? 15.557 -1.889 -14.928 1.00 95.12 78 LEU A O 1
ATOM 629 N N . THR A 1 79 ? 15.887 -0.388 -16.571 1.00 95.62 79 THR A N 1
ATOM 630 C CA . THR A 1 79 ? 16.851 0.441 -15.836 1.00 95.62 79 THR A CA 1
ATOM 631 C C . THR A 1 79 ? 16.182 1.100 -14.638 1.00 95.62 79 THR A C 1
ATOM 633 O O . THR A 1 79 ? 16.674 0.961 -13.527 1.00 95.62 79 THR A O 1
ATOM 636 N N . SER A 1 80 ? 15.003 1.700 -14.830 1.00 95.94 80 SER A N 1
ATOM 637 C CA . SER A 1 80 ? 14.255 2.331 -13.740 1.00 95.94 80 SER A CA 1
ATOM 638 C C . SER A 1 80 ? 13.924 1.355 -12.607 1.00 95.94 80 SER A C 1
ATOM 640 O O . SER A 1 80 ? 14.033 1.703 -11.440 1.00 95.94 80 SER A O 1
ATOM 642 N N . LEU A 1 81 ? 13.545 0.113 -12.920 1.00 95.62 81 LEU A N 1
ATOM 643 C CA . LEU A 1 81 ? 13.306 -0.920 -11.905 1.00 95.62 81 LEU A CA 1
ATOM 644 C C . LEU A 1 81 ? 14.590 -1.337 -11.176 1.00 95.62 81 LEU A C 1
ATOM 646 O O . LEU A 1 81 ? 14.521 -1.691 -10.000 1.00 95.62 81 LEU A O 1
ATOM 650 N N . GLY A 1 82 ? 15.739 -1.299 -11.854 1.00 94.19 82 GLY A N 1
ATOM 651 C CA . GLY A 1 82 ? 17.049 -1.467 -11.226 1.00 94.19 82 GLY A CA 1
ATOM 652 C C . GLY A 1 82 ? 17.337 -0.351 -10.222 1.00 94.19 82 GLY A C 1
ATOM 653 O O . GLY A 1 82 ? 17.641 -0.644 -9.068 1.00 94.19 82 GLY A O 1
ATOM 654 N N . ASP A 1 83 ? 17.122 0.902 -10.625 1.00 94.25 83 ASP A N 1
ATOM 655 C CA . ASP A 1 83 ? 17.314 2.075 -9.764 1.00 94.25 83 ASP A CA 1
ATOM 656 C C . ASP A 1 83 ? 16.390 2.010 -8.535 1.00 94.25 83 ASP A C 1
ATOM 658 O O . ASP A 1 83 ? 16.844 2.111 -7.398 1.00 94.25 83 ASP A O 1
ATOM 662 N N . LEU A 1 84 ? 15.100 1.707 -8.731 1.00 93.69 84 LEU A N 1
ATOM 663 C CA . LEU A 1 84 ? 14.140 1.549 -7.630 1.00 93.69 84 LEU A CA 1
ATOM 664 C C . LEU A 1 84 ? 14.508 0.395 -6.683 1.00 93.69 84 LEU A C 1
ATOM 666 O O . LEU A 1 84 ? 14.237 0.469 -5.484 1.00 93.69 84 LEU A O 1
ATOM 670 N N . ARG A 1 85 ? 15.102 -0.691 -7.188 1.00 91.75 85 ARG A N 1
ATOM 671 C CA . ARG A 1 85 ? 15.563 -1.813 -6.354 1.00 91.75 85 ARG A CA 1
ATOM 672 C C . ARG A 1 85 ? 16.726 -1.400 -5.449 1.00 91.75 85 ARG A C 1
ATOM 674 O O . ARG A 1 85 ? 16.792 -1.866 -4.306 1.00 91.75 85 ARG A O 1
ATOM 681 N N . ASP A 1 86 ? 17.625 -0.575 -5.970 1.00 89.31 86 ASP A N 1
ATOM 682 C CA . ASP A 1 86 ? 18.881 -0.221 -5.313 1.00 89.31 86 ASP A CA 1
ATOM 683 C C . ASP A 1 86 ? 18.716 0.999 -4.384 1.00 89.31 86 ASP A C 1
ATOM 685 O O . ASP A 1 86 ? 19.349 1.046 -3.329 1.00 89.31 86 ASP A O 1
ATOM 689 N N . GLU A 1 87 ? 17.806 1.925 -4.705 1.00 89.12 87 GLU A N 1
ATOM 690 C CA . GLU A 1 87 ? 17.560 3.156 -3.935 1.00 89.12 87 GLU A CA 1
ATOM 691 C C . GLU A 1 87 ? 16.377 3.081 -2.955 1.00 89.12 87 GLU A C 1
ATOM 693 O O . GLU A 1 87 ? 16.287 3.906 -2.045 1.00 89.12 87 GLU A O 1
ATOM 698 N N . SER A 1 88 ? 15.443 2.130 -3.096 1.00 87.69 88 SER A N 1
ATOM 699 C CA . SER A 1 88 ? 14.248 2.131 -2.240 1.00 87.69 88 SER A CA 1
ATOM 700 C C . SER A 1 88 ? 14.567 1.804 -0.778 1.00 87.69 88 SER A C 1
ATOM 702 O O . SER A 1 88 ? 15.174 0.785 -0.464 1.00 87.69 88 SER A O 1
ATOM 704 N N . GLU A 1 89 ? 14.068 2.622 0.148 1.00 85.62 89 GLU A N 1
ATOM 705 C CA . GLU A 1 89 ? 14.210 2.387 1.592 1.00 85.62 89 GLU A CA 1
ATOM 706 C C . GLU A 1 89 ? 13.326 1.233 2.095 1.00 85.62 89 GLU A C 1
ATOM 708 O O . GLU A 1 89 ? 13.636 0.577 3.093 1.00 85.62 89 GLU A O 1
ATOM 713 N N . SER A 1 90 ? 12.208 0.964 1.410 1.00 86.19 90 SER A N 1
ATOM 714 C CA . SER A 1 90 ? 11.244 -0.043 1.851 1.00 86.19 90 SER A CA 1
ATOM 715 C C . SER A 1 90 ? 11.625 -1.437 1.330 1.00 86.19 90 SER A C 1
ATOM 717 O O . SER A 1 90 ? 11.752 -1.635 0.118 1.00 86.19 90 SER A O 1
ATOM 719 N N . PRO A 1 91 ? 11.756 -2.457 2.200 1.00 86.94 91 PRO A N 1
ATOM 720 C CA . PRO A 1 91 ? 12.155 -3.796 1.765 1.00 86.94 91 PRO A CA 1
ATOM 721 C C . PRO A 1 91 ? 11.130 -4.418 0.806 1.00 86.94 91 PRO A C 1
ATOM 723 O O . PRO A 1 91 ? 11.507 -5.124 -0.123 1.00 86.94 91 PRO A O 1
ATOM 726 N N . ASN A 1 92 ? 9.840 -4.103 0.974 1.00 90.19 92 ASN A N 1
ATOM 727 C CA . ASN A 1 92 ? 8.796 -4.598 0.081 1.00 90.19 92 ASN A CA 1
ATOM 728 C C . ASN A 1 92 ? 8.938 -4.030 -1.337 1.00 90.19 92 ASN A C 1
ATOM 730 O O . ASN A 1 92 ? 8.719 -4.765 -2.296 1.00 90.19 92 ASN A O 1
ATOM 734 N N . ALA A 1 93 ? 9.270 -2.743 -1.496 1.00 90.44 93 ALA A N 1
ATOM 735 C CA . ALA A 1 93 ? 9.425 -2.160 -2.828 1.00 90.44 93 ALA A CA 1
ATOM 736 C C . ALA A 1 93 ? 10.712 -2.627 -3.499 1.00 90.44 93 ALA A C 1
ATOM 738 O O . ALA A 1 93 ? 10.683 -2.894 -4.696 1.00 90.44 93 ALA A O 1
ATOM 739 N N . ARG A 1 94 ? 11.792 -2.840 -2.736 1.00 90.62 94 ARG A N 1
ATOM 740 C CA . ARG A 1 94 ? 13.013 -3.480 -3.249 1.00 90.62 94 ARG A CA 1
ATOM 741 C C . ARG A 1 94 ? 12.741 -4.890 -3.774 1.00 90.62 94 ARG A C 1
ATOM 743 O O . ARG A 1 94 ? 13.117 -5.212 -4.900 1.00 90.62 94 ARG A O 1
ATOM 750 N N . ASP A 1 95 ? 12.041 -5.713 -2.990 1.00 89.62 95 ASP A N 1
ATOM 751 C CA . ASP A 1 95 ? 11.678 -7.084 -3.373 1.00 89.62 95 ASP A CA 1
ATOM 752 C C . ASP A 1 95 ? 10.743 -7.102 -4.595 1.00 89.62 95 ASP A C 1
ATOM 754 O O . ASP A 1 95 ? 10.897 -7.929 -5.498 1.00 89.62 95 ASP A O 1
ATOM 758 N N . LEU A 1 96 ? 9.786 -6.170 -4.649 1.00 92.94 96 LEU A N 1
ATOM 759 C CA . LEU A 1 96 ? 8.872 -6.008 -5.777 1.00 92.94 96 LEU A CA 1
ATOM 760 C C . LEU A 1 96 ? 9.617 -5.579 -7.047 1.00 92.94 96 LEU A C 1
ATOM 762 O O . LEU A 1 96 ? 9.446 -6.210 -8.088 1.00 92.94 96 LEU A O 1
ATOM 766 N N . ALA A 1 97 ? 10.470 -4.556 -6.957 1.00 93.44 97 ALA A N 1
ATOM 767 C CA . ALA A 1 97 ? 11.288 -4.062 -8.060 1.00 93.44 97 ALA A CA 1
ATOM 768 C C . ALA A 1 97 ? 12.214 -5.159 -8.598 1.00 93.44 97 ALA A C 1
ATOM 770 O O . ALA A 1 97 ? 12.243 -5.402 -9.800 1.00 93.44 97 ALA A O 1
ATOM 771 N N . SER A 1 98 ? 12.892 -5.894 -7.708 1.00 91.69 98 SER A N 1
ATOM 772 C CA . SER A 1 98 ? 13.713 -7.055 -8.072 1.00 91.69 98 SER A CA 1
ATOM 773 C C . SER A 1 98 ? 12.891 -8.130 -8.790 1.00 91.69 98 SER A C 1
ATOM 775 O O . SER A 1 98 ? 13.324 -8.683 -9.805 1.00 91.69 98 SER A O 1
ATOM 777 N N . GLY A 1 99 ? 11.697 -8.437 -8.278 1.00 91.19 99 GLY A N 1
ATOM 778 C CA . GLY A 1 99 ? 10.786 -9.413 -8.870 1.00 91.19 99 GLY A CA 1
ATOM 779 C C . GLY A 1 99 ? 10.355 -9.047 -10.289 1.00 91.19 99 GLY A C 1
ATOM 780 O O . GLY A 1 99 ? 10.411 -9.889 -11.185 1.00 91.19 99 GLY A O 1
ATOM 781 N N . LEU A 1 100 ? 9.982 -7.782 -10.493 1.00 94.31 100 LEU A N 1
ATOM 782 C CA . LEU A 1 100 ? 9.606 -7.239 -11.797 1.00 94.31 100 LEU A CA 1
ATOM 783 C C . LEU A 1 100 ? 10.800 -7.178 -12.755 1.00 94.31 100 LEU A C 1
ATOM 785 O O . LEU A 1 100 ? 10.662 -7.592 -13.903 1.00 94.31 100 LEU A O 1
ATOM 789 N N . TYR A 1 101 ? 11.965 -6.732 -12.276 1.00 94.12 101 TYR A N 1
ATOM 790 C CA . TYR A 1 101 ? 13.203 -6.659 -13.051 1.00 94.12 101 TYR A CA 1
ATOM 791 C C . TYR A 1 101 ? 13.546 -8.017 -13.672 1.00 94.12 101 TYR A C 1
ATOM 793 O O . TYR A 1 101 ? 13.645 -8.124 -14.889 1.00 94.12 101 TYR A O 1
ATOM 801 N N . GLU A 1 102 ? 13.626 -9.078 -12.860 1.00 91.88 102 GLU A N 1
ATOM 802 C CA . GLU A 1 102 ? 13.972 -10.420 -13.356 1.00 91.88 102 GLU A CA 1
ATOM 803 C C . GLU A 1 102 ? 12.936 -10.966 -14.348 1.00 91.88 102 GLU A C 1
ATOM 805 O O . GLU A 1 102 ? 13.273 -11.686 -15.285 1.00 91.88 102 GLU A O 1
ATOM 810 N N . LYS A 1 103 ? 11.655 -10.634 -14.161 1.00 93.00 103 LYS A N 1
ATOM 811 C CA . LYS A 1 103 ? 10.580 -11.113 -15.036 1.00 93.00 103 LYS A CA 1
ATOM 812 C C . LYS A 1 103 ? 10.630 -10.453 -16.418 1.00 93.00 103 LYS A C 1
ATOM 814 O O . LYS A 1 103 ? 10.377 -11.123 -17.419 1.00 93.00 103 LYS A O 1
ATOM 819 N N . ILE A 1 104 ? 10.972 -9.168 -16.461 1.00 95.19 104 ILE A N 1
ATOM 820 C CA . ILE A 1 104 ? 11.127 -8.401 -17.702 1.00 95.19 104 ILE A CA 1
ATOM 821 C C . ILE A 1 104 ? 12.447 -8.751 -18.388 1.00 95.19 104 ILE A C 1
ATOM 823 O O . ILE A 1 104 ? 12.469 -8.933 -19.600 1.00 95.19 104 ILE A O 1
ATOM 827 N N . GLU A 1 105 ? 13.525 -8.934 -17.624 1.00 94.06 105 GLU A N 1
ATOM 828 C CA . GLU A 1 105 ? 14.807 -9.434 -18.136 1.00 94.06 105 GLU A CA 1
ATOM 829 C C . GLU A 1 105 ? 14.654 -10.823 -18.780 1.00 94.06 105 GLU A C 1
ATOM 831 O O . GLU A 1 105 ? 15.249 -11.098 -19.818 1.00 94.06 105 GLU A O 1
ATOM 836 N N . ALA A 1 106 ? 13.771 -11.668 -18.235 1.00 93.31 106 ALA A N 1
ATOM 837 C CA . ALA A 1 106 ? 13.388 -12.951 -18.826 1.00 93.31 106 ALA A CA 1
ATOM 838 C C . ALA A 1 106 ? 12.471 -12.839 -20.069 1.00 93.31 106 ALA A C 1
ATOM 840 O O . ALA A 1 106 ? 12.047 -13.865 -20.603 1.00 93.31 106 ALA A O 1
ATOM 841 N N . GLY A 1 107 ? 12.140 -11.626 -20.524 1.00 94.38 107 GLY A N 1
ATOM 842 C CA . GLY A 1 107 ? 11.382 -11.365 -21.751 1.00 94.38 107 GLY A CA 1
ATOM 843 C C . GLY A 1 107 ? 9.867 -11.220 -21.580 1.00 94.38 107 GLY A C 1
ATOM 844 O O . GLY A 1 107 ? 9.154 -11.204 -22.579 1.00 94.38 107 GLY A O 1
ATOM 845 N N . SER A 1 108 ? 9.351 -11.126 -20.349 1.00 94.50 108 SER A N 1
ATOM 846 C CA . SER A 1 108 ? 7.925 -10.819 -20.143 1.00 94.50 108 SER A CA 1
ATOM 847 C C . SER A 1 108 ? 7.647 -9.330 -20.351 1.00 94.50 108 SER A C 1
ATOM 849 O O . SER A 1 108 ? 8.489 -8.487 -20.039 1.00 94.50 108 SER A O 1
ATOM 851 N N . THR A 1 109 ? 6.440 -8.996 -20.804 1.00 95.19 109 THR A N 1
ATOM 852 C CA . THR A 1 109 ? 5.987 -7.595 -20.872 1.00 95.19 109 THR A CA 1
ATOM 853 C C . THR A 1 109 ? 5.814 -6.998 -19.472 1.00 95.19 109 THR A C 1
ATOM 855 O O . THR A 1 109 ? 5.634 -7.722 -18.482 1.00 95.19 109 THR A O 1
ATOM 858 N N . PHE A 1 110 ? 5.833 -5.669 -19.358 1.00 94.88 110 PHE A N 1
ATOM 859 C CA . PHE A 1 110 ? 5.659 -4.999 -18.066 1.00 94.88 110 PHE A CA 1
ATOM 860 C C . PHE A 1 110 ? 4.277 -5.298 -17.463 1.00 94.88 110 PHE A C 1
ATOM 862 O O . PHE A 1 110 ? 4.157 -5.621 -16.274 1.00 94.88 110 PHE A O 1
ATOM 869 N N . GLY A 1 111 ? 3.230 -5.289 -18.294 1.00 94.38 111 GLY A N 1
ATOM 870 C CA . GLY A 1 111 ? 1.872 -5.643 -17.886 1.00 94.38 111 GLY A CA 1
ATOM 871 C C . GLY A 1 111 ? 1.685 -7.112 -17.471 1.00 94.38 111 GLY A C 1
ATOM 872 O O . GLY A 1 111 ? 0.777 -7.423 -16.694 1.00 94.38 111 GLY A O 1
ATOM 873 N N . GLU A 1 112 ? 2.510 -8.040 -17.959 1.00 94.25 112 GLU A N 1
ATOM 874 C CA . GLU A 1 112 ? 2.534 -9.436 -17.494 1.00 94.25 112 GLU A CA 1
ATOM 875 C C . GLU A 1 112 ? 3.302 -9.591 -16.184 1.00 94.25 112 GLU A C 1
ATOM 877 O O . GLU A 1 112 ? 2.853 -10.316 -15.295 1.00 94.25 112 GLU A O 1
ATOM 882 N N . ALA A 1 113 ? 4.425 -8.886 -16.037 1.00 94.94 113 ALA A N 1
ATOM 883 C CA . ALA A 1 113 ? 5.238 -8.931 -14.828 1.00 94.94 113 ALA A CA 1
ATOM 884 C C . ALA A 1 113 ? 4.455 -8.443 -13.598 1.00 94.94 113 ALA A C 1
ATOM 886 O O . ALA A 1 113 ? 4.442 -9.106 -12.559 1.00 94.94 113 ALA A O 1
ATOM 887 N N . ILE A 1 114 ? 3.723 -7.335 -13.732 1.00 94.19 114 ILE A N 1
ATOM 888 C CA . ILE A 1 114 ? 2.876 -6.776 -12.665 1.00 94.19 114 ILE A CA 1
ATOM 889 C C . ILE A 1 114 ? 1.708 -7.704 -12.310 1.00 94.19 114 ILE A C 1
ATOM 891 O O . ILE A 1 114 ? 1.323 -7.792 -11.141 1.00 94.19 114 ILE A O 1
ATOM 895 N N . ALA A 1 115 ? 1.165 -8.447 -13.279 1.00 93.81 115 ALA A N 1
ATOM 896 C CA . ALA A 1 115 ? 0.028 -9.340 -13.052 1.00 93.81 115 ALA A CA 1
ATOM 897 C C . ALA A 1 115 ? 0.330 -10.493 -12.075 1.00 93.81 115 ALA A C 1
ATOM 899 O O . ALA A 1 115 ? -0.595 -11.058 -11.492 1.00 93.81 115 ALA A O 1
ATOM 900 N N . VAL A 1 116 ? 1.609 -10.808 -11.843 1.00 91.75 116 VAL A N 1
ATOM 901 C CA . VAL A 1 116 ? 2.054 -11.799 -10.846 1.00 91.75 116 VAL A CA 1
ATOM 902 C C . VAL A 1 116 ? 1.747 -11.351 -9.406 1.00 91.75 116 VAL A C 1
ATOM 904 O O . VAL A 1 116 ? 1.689 -12.185 -8.501 1.00 91.75 116 VAL A O 1
ATOM 907 N N . TYR A 1 117 ? 1.481 -10.058 -9.182 1.00 91.81 117 TYR A N 1
ATOM 908 C CA . TYR A 1 117 ? 1.262 -9.463 -7.860 1.00 91.81 117 TYR A CA 1
ATOM 909 C C . TYR A 1 117 ? -0.172 -8.914 -7.670 1.00 91.81 117 TYR A C 1
ATOM 911 O O . TYR A 1 117 ? -0.348 -7.722 -7.396 1.00 91.81 117 TYR A O 1
ATOM 919 N N . PRO A 1 118 ? -1.226 -9.757 -7.726 1.00 88.81 118 PRO A N 1
ATOM 920 C CA . PRO A 1 118 ? -2.622 -9.310 -7.614 1.00 88.81 118 PRO A CA 1
ATOM 921 C C . PRO A 1 118 ? -2.993 -8.762 -6.224 1.00 88.81 118 PRO A C 1
ATOM 923 O O . PRO A 1 118 ? -4.007 -8.090 -6.065 1.00 88.81 118 PRO A O 1
ATOM 926 N N . GLY A 1 119 ? -2.189 -9.053 -5.195 1.00 86.88 119 GLY A N 1
ATOM 927 C CA . GLY A 1 119 ? -2.368 -8.497 -3.848 1.00 86.88 119 GLY A CA 1
ATOM 928 C C . GLY A 1 119 ? -1.795 -7.085 -3.668 1.00 86.88 119 GLY A C 1
ATOM 929 O O . GLY A 1 119 ? -2.078 -6.440 -2.656 1.00 86.88 119 GLY A O 1
ATOM 930 N N . VAL A 1 120 ? -1.003 -6.607 -4.635 1.00 91.25 120 VAL A N 1
ATOM 931 C CA . VAL A 1 120 ? -0.417 -5.257 -4.662 1.00 91.25 120 VAL A CA 1
ATOM 932 C C . VAL A 1 120 ? -1.113 -4.399 -5.716 1.00 91.25 120 VAL A C 1
ATOM 934 O O . VAL A 1 120 ? -1.509 -3.271 -5.427 1.00 91.25 120 VAL A O 1
ATOM 937 N N . PHE A 1 121 ? -1.323 -4.949 -6.914 1.00 92.31 121 PHE A N 1
ATOM 938 C CA . PHE A 1 121 ? -1.914 -4.235 -8.041 1.00 92.31 121 PHE A CA 1
ATOM 939 C C . PHE A 1 121 ? -3.331 -4.725 -8.333 1.00 92.31 121 PHE A C 1
ATOM 941 O O . PHE A 1 121 ? -3.589 -5.924 -8.417 1.00 92.31 121 PHE A O 1
ATOM 948 N N . SER A 1 122 ? -4.260 -3.786 -8.518 1.00 91.62 122 SER A N 1
ATOM 949 C CA . SER A 1 122 ? -5.628 -4.114 -8.918 1.00 91.62 122 SER A CA 1
ATOM 950 C C . SER A 1 122 ? -5.699 -4.493 -10.402 1.00 91.62 122 SER A C 1
ATOM 952 O O . SER A 1 122 ? -4.895 -4.040 -11.219 1.00 91.62 122 SER A O 1
ATOM 954 N N . ALA A 1 123 ? -6.715 -5.276 -10.775 1.00 92.56 123 ALA A N 1
ATOM 955 C CA . ALA A 1 123 ? -6.956 -5.669 -12.168 1.00 92.56 123 ALA A CA 1
ATOM 956 C C . ALA A 1 123 ? -7.105 -4.462 -13.119 1.00 92.56 123 ALA A C 1
ATOM 958 O O . ALA A 1 123 ? -6.674 -4.517 -14.272 1.00 92.56 123 ALA A O 1
ATOM 959 N N . THR A 1 124 ? -7.664 -3.353 -12.626 1.00 92.81 124 THR A N 1
ATOM 960 C CA . THR A 1 124 ? -7.800 -2.098 -13.377 1.00 92.81 124 THR A CA 1
ATOM 961 C C . THR A 1 124 ? -6.438 -1.497 -13.723 1.00 92.81 124 THR A C 1
ATOM 963 O O . THR A 1 124 ? -6.216 -1.129 -14.872 1.00 92.81 124 THR A O 1
ATOM 966 N N . ILE A 1 125 ? -5.506 -1.452 -12.762 1.00 94.31 125 ILE A N 1
ATOM 967 C CA . ILE A 1 125 ? -4.146 -0.932 -12.981 1.00 94.31 125 ILE A CA 1
ATOM 968 C C . ILE A 1 125 ? -3.401 -1.802 -13.997 1.00 94.31 125 ILE A C 1
ATOM 970 O O . ILE A 1 125 ? -2.805 -1.275 -14.929 1.00 94.31 125 ILE A O 1
ATOM 974 N N . ILE A 1 126 ? -3.493 -3.129 -13.869 1.00 95.00 126 ILE A N 1
ATOM 975 C CA . ILE A 1 126 ? -2.859 -4.070 -14.809 1.00 95.00 126 ILE A CA 1
ATOM 976 C C . ILE A 1 126 ? -3.371 -3.841 -16.239 1.00 95.00 126 ILE A C 1
ATOM 978 O O . ILE A 1 126 ? -2.585 -3.803 -17.183 1.00 95.00 126 ILE A O 1
ATOM 982 N N . SER A 1 127 ? -4.683 -3.657 -16.403 1.00 94.62 127 SER A N 1
ATOM 983 C CA . SER A 1 127 ? -5.305 -3.445 -17.717 1.00 94.62 127 SER A CA 1
ATOM 984 C C . SER A 1 127 ? -4.900 -2.108 -18.342 1.00 94.62 127 SER A C 1
ATOM 986 O O . SER A 1 127 ? -4.605 -2.057 -19.533 1.00 94.62 127 SER A O 1
ATOM 988 N N . LEU A 1 128 ? -4.827 -1.044 -17.535 1.00 94.69 128 LEU A N 1
ATOM 989 C CA . LEU A 1 128 ? -4.350 0.269 -17.972 1.00 94.69 128 LEU A CA 1
ATOM 990 C C . LEU A 1 128 ? -2.895 0.205 -18.439 1.00 94.69 128 LEU A C 1
ATOM 992 O O . LEU A 1 128 ? -2.580 0.690 -19.520 1.00 94.69 128 LEU A O 1
ATOM 996 N N . ILE A 1 129 ? -2.023 -0.444 -17.663 1.00 96.19 129 ILE A N 1
ATOM 997 C CA . ILE A 1 129 ? -0.605 -0.593 -18.008 1.00 96.19 129 ILE A CA 1
ATOM 998 C C . ILE A 1 129 ? -0.439 -1.361 -19.319 1.00 96.19 129 ILE A C 1
ATOM 1000 O O . ILE A 1 129 ? 0.296 -0.908 -20.189 1.00 96.19 129 ILE A O 1
ATOM 1004 N N . ARG A 1 130 ? -1.167 -2.470 -19.504 1.00 95.62 130 ARG A N 1
ATOM 1005 C CA . ARG A 1 130 ? -1.149 -3.226 -20.768 1.00 95.62 130 ARG A CA 1
ATOM 1006 C C . ARG A 1 130 ? -1.594 -2.372 -21.952 1.00 95.62 130 ARG A C 1
ATOM 1008 O O . ARG A 1 130 ? -0.962 -2.418 -23.000 1.00 95.62 130 ARG A O 1
ATOM 1015 N N . ALA A 1 131 ? -2.651 -1.577 -21.786 1.00 94.94 131 ALA A N 1
ATOM 1016 C CA . ALA A 1 131 ? -3.099 -0.662 -22.830 1.00 94.94 131 ALA A CA 1
ATOM 1017 C C . ALA A 1 131 ? -2.029 0.397 -23.151 1.00 94.94 131 ALA A C 1
ATOM 1019 O O . ALA A 1 131 ? -1.750 0.628 -24.321 1.00 94.94 131 ALA A O 1
ATOM 1020 N N . GLY A 1 132 ? -1.391 0.982 -22.131 1.00 94.81 132 GLY A N 1
ATOM 1021 C CA . GLY A 1 132 ? -0.314 1.965 -22.293 1.00 94.81 132 GLY A CA 1
ATOM 1022 C C . GLY A 1 132 ? 0.961 1.397 -22.921 1.00 94.81 132 GLY A C 1
ATOM 1023 O O . GLY A 1 132 ? 1.632 2.093 -23.677 1.00 94.81 132 GLY A O 1
ATOM 1024 N N . GLU A 1 133 ? 1.281 0.134 -22.645 1.00 94.38 133 GLU A N 1
ATOM 1025 C CA . GLU A 1 133 ? 2.411 -0.579 -23.250 1.00 94.38 133 GLU A CA 1
ATOM 1026 C C . GLU A 1 133 ? 2.160 -0.847 -24.742 1.00 94.38 133 GLU A C 1
ATOM 1028 O O . GLU A 1 133 ? 3.032 -0.588 -25.567 1.00 94.38 133 GLU A O 1
ATOM 1033 N N . VAL A 1 134 ? 0.942 -1.266 -25.109 1.00 94.75 134 VAL A N 1
ATOM 1034 C CA . VAL A 1 134 ? 0.552 -1.508 -26.511 1.00 94.75 134 VAL A CA 1
ATOM 1035 C C . VAL A 1 134 ? 0.461 -0.210 -27.321 1.00 94.75 134 VAL A C 1
ATOM 1037 O O . VAL A 1 134 ? 0.852 -0.189 -28.486 1.00 94.75 134 VAL A O 1
ATOM 1040 N N . THR A 1 135 ? -0.041 0.881 -26.735 1.00 94.56 135 THR A N 1
ATOM 1041 C CA . THR A 1 135 ? -0.164 2.181 -27.423 1.00 94.56 135 THR A CA 1
ATOM 1042 C C . THR A 1 135 ? 1.115 3.018 -27.382 1.00 94.56 135 THR A C 1
ATOM 1044 O O . THR A 1 135 ? 1.175 4.065 -28.024 1.00 94.56 135 THR A O 1
ATOM 1047 N N . GLY A 1 136 ? 2.125 2.597 -26.614 1.00 93.94 136 GLY A N 1
ATOM 1048 C CA . GLY A 1 136 ? 3.347 3.368 -26.376 1.00 93.94 136 GLY A CA 1
ATOM 1049 C C . GLY A 1 136 ? 3.143 4.622 -25.514 1.00 93.94 136 GLY A C 1
ATOM 1050 O O . GLY A 1 136 ? 4.060 5.427 -25.384 1.00 93.94 136 GLY A O 1
ATOM 1051 N N . GLN A 1 137 ? 1.966 4.798 -24.905 1.00 94.94 137 GLN A N 1
ATOM 1052 C CA . GLN A 1 137 ? 1.621 5.940 -24.045 1.00 94.94 137 GLN A CA 1
ATOM 1053 C C . GLN A 1 137 ? 1.777 5.616 -22.553 1.00 94.94 137 GLN A C 1
ATOM 1055 O O . GLN A 1 137 ? 1.063 6.142 -21.696 1.00 94.94 137 GLN A O 1
ATOM 1060 N N . LEU A 1 138 ? 2.721 4.735 -22.219 1.00 94.44 138 LEU A N 1
ATOM 1061 C CA . LEU A 1 138 ? 2.977 4.318 -20.844 1.00 94.44 138 LEU A CA 1
ATOM 1062 C C . LEU A 1 138 ? 3.244 5.487 -19.866 1.00 94.44 138 LEU A C 1
ATOM 1064 O O . LEU A 1 138 ? 2.686 5.436 -18.766 1.00 94.44 138 LEU A O 1
ATOM 1068 N N . PRO A 1 139 ? 4.005 6.550 -20.220 1.00 94.50 139 PRO A N 1
ATOM 1069 C CA . PRO A 1 139 ? 4.231 7.678 -19.311 1.00 94.50 139 PRO A CA 1
ATOM 1070 C C . PRO A 1 139 ? 2.932 8.379 -18.884 1.00 94.50 139 PRO A C 1
ATOM 1072 O O . PRO A 1 139 ? 2.732 8.656 -17.700 1.00 94.50 139 PRO A O 1
ATOM 1075 N N . ASP A 1 140 ? 2.018 8.624 -19.828 1.00 95.19 140 ASP A N 1
ATOM 1076 C CA . ASP A 1 140 ? 0.747 9.303 -19.555 1.00 95.19 140 ASP A CA 1
ATOM 1077 C C . ASP A 1 140 ? -0.191 8.428 -18.718 1.00 95.19 140 ASP A C 1
ATOM 1079 O O . ASP A 1 140 ? -0.822 8.904 -17.769 1.00 95.19 140 ASP A O 1
ATOM 1083 N N . VAL A 1 141 ? -0.229 7.125 -19.010 1.00 96.12 141 VAL A N 1
ATOM 1084 C CA . VAL A 1 141 ? -1.013 6.155 -18.239 1.00 96.12 141 VAL A CA 1
ATOM 1085 C C . VAL A 1 141 ? -0.502 6.045 -16.801 1.00 96.12 141 VAL A C 1
ATOM 1087 O O . VAL A 1 141 ? -1.298 6.071 -15.862 1.00 96.12 141 VAL A O 1
ATOM 1090 N N . MET A 1 142 ? 0.815 5.962 -16.595 1.00 94.88 142 MET A N 1
ATOM 1091 C CA . MET A 1 142 ? 1.405 5.906 -15.253 1.00 94.88 142 MET A CA 1
ATOM 1092 C C . MET A 1 142 ? 1.127 7.176 -14.449 1.00 94.88 142 MET A C 1
ATOM 1094 O O . MET A 1 142 ? 0.788 7.088 -13.268 1.00 94.88 142 MET A O 1
ATOM 1098 N N . LYS A 1 143 ? 1.163 8.347 -15.090 1.00 95.81 143 LYS A N 1
ATOM 1099 C CA . LYS A 1 143 ? 0.782 9.615 -14.460 1.00 95.81 143 LYS A CA 1
ATOM 1100 C C . LYS A 1 143 ? -0.667 9.610 -13.977 1.00 95.81 143 LYS A C 1
ATOM 1102 O O . LYS A 1 143 ? -0.942 10.065 -12.863 1.00 95.81 143 LYS A O 1
ATOM 1107 N N . GLU A 1 144 ? -1.588 9.075 -14.776 1.00 95.62 144 GLU A N 1
ATOM 1108 C CA . GLU A 1 144 ? -2.994 8.956 -14.381 1.00 95.62 144 GLU A CA 1
ATOM 1109 C C . GLU A 1 144 ? -3.192 7.939 -13.246 1.00 95.62 144 GLU A C 1
ATOM 1111 O O . GLU A 1 144 ? -3.929 8.206 -12.296 1.00 95.62 144 GLU A O 1
ATOM 1116 N N . ILE A 1 145 ? -2.468 6.813 -13.270 1.00 95.81 145 ILE A N 1
ATOM 1117 C CA . ILE A 1 145 ? -2.479 5.824 -12.181 1.00 95.81 145 ILE A CA 1
ATOM 1118 C C . ILE A 1 145 ? -2.020 6.466 -10.867 1.00 95.81 145 ILE A C 1
ATOM 1120 O O . ILE A 1 145 ? -2.707 6.343 -9.851 1.00 95.81 145 ILE A O 1
ATOM 1124 N N . VAL A 1 146 ? -0.898 7.193 -10.875 1.00 96.19 146 VAL A N 1
ATOM 1125 C CA . VAL A 1 146 ? -0.379 7.880 -9.682 1.00 96.19 146 VAL A CA 1
ATOM 1126 C C . VAL A 1 146 ? -1.378 8.912 -9.165 1.00 96.19 146 VAL A C 1
ATOM 1128 O O . VAL A 1 146 ? -1.637 8.966 -7.962 1.00 96.19 146 VAL A O 1
ATOM 1131 N N . ARG A 1 147 ? -1.968 9.718 -10.057 1.00 95.94 147 ARG A N 1
ATOM 1132 C CA . ARG A 1 147 ? -2.998 10.702 -9.697 1.00 95.94 147 ARG A CA 1
ATOM 1133 C C . ARG A 1 147 ? -4.196 10.031 -9.028 1.00 95.94 147 ARG A C 1
ATOM 1135 O O . ARG A 1 147 ? -4.624 10.479 -7.966 1.00 95.94 147 ARG A O 1
ATOM 1142 N N . SER A 1 148 ? -4.697 8.947 -9.617 1.00 95.19 148 SER A N 1
ATOM 1143 C CA . SER A 1 148 ? -5.833 8.195 -9.085 1.00 95.19 148 SER A CA 1
ATOM 1144 C C . SER A 1 148 ? -5.526 7.588 -7.714 1.00 95.19 148 SER A C 1
ATOM 1146 O O . SER A 1 148 ? -6.329 7.714 -6.790 1.00 95.19 148 SER A O 1
ATOM 1148 N N . LEU A 1 149 ? -4.346 6.983 -7.537 1.00 94.38 149 LEU A N 1
ATOM 1149 C CA . LEU A 1 149 ? -3.942 6.407 -6.254 1.00 94.38 149 LEU A CA 1
ATOM 1150 C C . LEU A 1 149 ? -3.788 7.477 -5.162 1.00 94.38 149 LEU A C 1
ATOM 1152 O O . LEU A 1 149 ? -4.267 7.272 -4.047 1.00 94.38 149 LEU A O 1
ATOM 1156 N N . LYS A 1 150 ? -3.188 8.633 -5.484 1.00 94.56 150 LYS A N 1
ATOM 1157 C CA . LYS A 1 150 ? -3.073 9.773 -4.556 1.00 94.56 150 LYS A CA 1
ATOM 1158 C C . LYS A 1 150 ? -4.443 10.319 -4.159 1.00 94.56 150 LYS A C 1
ATOM 1160 O O . LYS A 1 150 ? -4.687 10.540 -2.977 1.00 94.56 150 LYS A O 1
ATOM 1165 N N . TRP A 1 151 ? -5.351 10.476 -5.122 1.00 94.00 151 TRP A N 1
ATOM 1166 C CA . TRP A 1 151 ? -6.723 10.907 -4.853 1.00 94.00 151 TRP A CA 1
ATOM 1167 C C . TRP A 1 151 ? -7.447 9.936 -3.913 1.00 94.00 151 TRP A C 1
ATOM 1169 O O . TRP A 1 151 ? -8.046 10.352 -2.925 1.00 94.00 151 TRP A O 1
ATOM 1179 N N . GLN A 1 152 ? -7.344 8.630 -4.168 1.00 91.75 152 GLN A N 1
ATOM 1180 C CA . GLN A 1 152 ? -7.956 7.608 -3.317 1.00 91.75 152 GLN A CA 1
ATOM 1181 C C . GLN A 1 152 ? -7.387 7.595 -1.889 1.00 91.75 152 GLN A C 1
ATOM 1183 O O . GLN A 1 152 ? -8.148 7.376 -0.943 1.00 91.75 152 GLN A O 1
ATOM 1188 N N . ASP A 1 153 ? -6.078 7.808 -1.715 1.00 93.12 153 ASP A N 1
ATOM 1189 C CA . ASP A 1 153 ? -5.458 7.887 -0.384 1.00 93.12 153 ASP A CA 1
ATOM 1190 C C . ASP A 1 153 ? -5.898 9.144 0.369 1.00 93.12 153 ASP A C 1
ATOM 1192 O O . ASP A 1 153 ? -6.280 9.052 1.537 1.00 93.12 153 ASP A O 1
ATOM 1196 N N . GLU A 1 154 ? -5.950 10.292 -0.312 1.00 92.25 154 GLU A N 1
ATOM 1197 C CA . GLU A 1 154 ? -6.410 11.550 0.277 1.00 92.25 154 GLU A CA 1
ATOM 1198 C C . GLU A 1 154 ? -7.859 11.425 0.762 1.00 92.25 154 GLU A C 1
ATOM 1200 O O . GLU A 1 154 ? -8.129 11.680 1.937 1.00 92.25 154 GLU A O 1
ATOM 1205 N N . MET A 1 155 ? -8.767 10.924 -0.087 1.00 92.19 155 MET A N 1
ATOM 1206 C CA . MET A 1 155 ? -10.171 10.699 0.279 1.00 92.19 155 MET A CA 1
ATOM 1207 C C . MET A 1 155 ? -10.294 9.751 1.476 1.00 92.19 155 MET A C 1
ATOM 1209 O O . MET A 1 155 ? -10.997 10.050 2.440 1.00 92.19 155 MET A O 1
ATOM 1213 N N . ALA A 1 156 ? -9.561 8.633 1.466 1.00 89.00 156 ALA A N 1
ATOM 1214 C CA . ALA A 1 156 ? -9.573 7.688 2.579 1.00 89.00 156 ALA A CA 1
ATOM 1215 C C . ALA A 1 156 ? -9.043 8.319 3.879 1.00 89.00 156 ALA A C 1
ATOM 1217 O O . ALA A 1 156 ? -9.582 8.066 4.961 1.00 89.00 156 ALA A O 1
ATOM 1218 N N . SER A 1 157 ? -8.005 9.153 3.786 1.00 89.19 157 SER A N 1
ATOM 1219 C CA . SER A 1 157 ? -7.427 9.848 4.935 1.00 89.19 157 SER A CA 1
ATOM 1220 C C . SER A 1 157 ? -8.395 10.882 5.517 1.00 89.19 157 SER A C 1
ATOM 1222 O O . SER A 1 157 ? -8.536 10.966 6.740 1.00 89.19 157 SER A O 1
ATOM 1224 N N . GLN A 1 158 ? -9.114 11.612 4.662 1.00 89.62 158 GLN A N 1
ATOM 1225 C CA . GLN A 1 158 ? -10.123 12.585 5.064 1.00 89.62 158 GLN A CA 1
ATOM 1226 C C . GLN A 1 158 ? -11.300 11.886 5.737 1.00 89.62 158 GLN A C 1
ATOM 1228 O O . GLN A 1 158 ? -11.632 12.219 6.871 1.00 89.62 158 GLN A O 1
ATOM 1233 N N . THR A 1 159 ? -11.862 10.842 5.121 1.00 89.62 159 THR A N 1
ATOM 1234 C CA . THR A 1 159 ? -12.950 10.064 5.731 1.00 89.62 159 THR A CA 1
ATOM 1235 C C . THR A 1 159 ? -12.548 9.504 7.095 1.00 89.62 159 THR A C 1
ATOM 1237 O O . THR A 1 159 ? -13.323 9.582 8.048 1.00 89.62 159 THR A O 1
ATOM 1240 N N . LYS A 1 160 ? -11.313 8.999 7.232 1.00 86.00 160 LYS A N 1
ATOM 1241 C CA . LYS A 1 160 ? -10.807 8.508 8.519 1.00 86.00 160 LYS A CA 1
ATOM 1242 C C . LYS A 1 160 ? -10.775 9.612 9.578 1.00 86.00 160 LYS A C 1
ATOM 1244 O O . LYS A 1 160 ? -11.167 9.359 10.713 1.00 86.00 160 LYS A O 1
ATOM 1249 N N . LYS A 1 161 ? -10.345 10.825 9.218 1.00 88.00 161 LYS A N 1
ATOM 1250 C CA . LYS A 1 161 ? -10.332 11.982 10.128 1.00 88.00 161 LYS A CA 1
ATOM 1251 C C . LYS A 1 161 ? -11.749 12.387 10.547 1.00 88.00 161 LYS A C 1
ATOM 1253 O O . LYS A 1 161 ? -11.973 12.590 11.737 1.00 88.00 161 LYS A O 1
ATOM 1258 N N . LEU A 1 162 ? -12.707 12.432 9.614 1.00 90.81 162 LEU A N 1
ATOM 1259 C CA . LEU A 1 162 ? -14.105 12.766 9.923 1.00 90.81 162 LEU A CA 1
ATOM 1260 C C . LEU A 1 162 ? -14.756 11.750 10.870 1.00 90.81 162 LEU A C 1
ATOM 1262 O O . LEU A 1 162 ? -15.482 12.148 11.773 1.00 90.81 162 LEU A O 1
ATOM 1266 N N . LEU A 1 163 ? -14.489 10.452 10.696 1.00 87.81 163 LEU A N 1
ATOM 1267 C CA . LEU A 1 163 ? -15.056 9.395 11.546 1.00 87.81 163 LEU A CA 1
ATOM 1268 C C . LEU A 1 163 ? -14.392 9.300 12.925 1.00 87.81 163 LEU A C 1
ATOM 1270 O O . LEU A 1 163 ? -14.990 8.769 13.864 1.00 87.81 163 LEU A O 1
ATOM 1274 N N . MET A 1 164 ? -13.174 9.823 13.070 1.00 89.25 164 MET A N 1
ATOM 1275 C CA . MET A 1 164 ? -12.428 9.737 14.321 1.00 89.25 164 MET A CA 1
ATOM 1276 C C . MET A 1 164 ? -13.089 10.547 15.444 1.00 89.25 164 MET A C 1
ATOM 1278 O O . MET A 1 164 ? -13.155 10.062 16.573 1.00 89.25 164 MET A O 1
ATOM 1282 N N . TYR A 1 165 ? -13.640 11.728 15.139 1.00 90.75 165 TYR A N 1
ATOM 1283 C CA . TYR A 1 165 ? -14.304 12.571 16.140 1.00 90.75 165 TYR A CA 1
ATOM 1284 C C . TYR A 1 165 ? -15.610 11.952 16.685 1.00 90.75 165 TYR A C 1
ATOM 1286 O O . TYR A 1 165 ? -15.685 11.741 17.898 1.00 90.75 165 TYR A O 1
ATOM 1294 N N . PRO A 1 166 ? -16.603 11.564 15.852 1.00 89.44 166 PRO A N 1
ATOM 1295 C CA . PRO A 1 166 ? -17.811 10.896 16.334 1.00 89.44 166 PRO A CA 1
ATOM 1296 C C . PRO A 1 166 ? -17.499 9.597 17.075 1.00 89.44 166 PRO A C 1
ATOM 1298 O O . PRO A 1 166 ? -18.088 9.341 18.119 1.00 89.44 166 PRO A O 1
ATOM 1301 N N . SER A 1 167 ? -16.538 8.801 16.588 1.00 88.81 167 SER A N 1
ATOM 1302 C CA . SER A 1 167 ? -16.147 7.555 17.253 1.00 88.81 167 SER A CA 1
ATOM 1303 C C . SER A 1 167 ? -15.584 7.801 18.652 1.00 88.81 167 SER A C 1
ATOM 1305 O O . SER A 1 167 ? -15.913 7.055 19.570 1.00 88.81 167 SER A O 1
ATOM 1307 N N . PHE A 1 168 ? -14.745 8.823 18.831 1.00 92.00 168 PHE A N 1
ATOM 1308 C CA . PHE A 1 168 ? -14.180 9.148 20.139 1.00 92.00 168 PHE A CA 1
ATOM 1309 C C . PHE A 1 168 ? -15.269 9.598 21.122 1.00 92.00 168 PHE A C 1
ATOM 1311 O O . PHE A 1 168 ? -15.366 9.066 22.227 1.00 92.00 168 PHE A O 1
ATOM 1318 N N . VAL A 1 169 ? -16.142 10.516 20.696 1.00 93.81 169 VAL A N 1
ATOM 1319 C CA . VAL A 1 169 ? -17.253 11.017 21.523 1.00 93.81 169 VAL A CA 1
ATOM 1320 C C . VAL A 1 169 ? -18.230 9.892 21.884 1.00 93.81 169 VAL A C 1
ATOM 1322 O O . VAL A 1 169 ? -18.637 9.789 23.040 1.00 93.81 169 VAL A O 1
ATOM 1325 N N . MET A 1 170 ? -18.553 9.006 20.936 1.00 89.44 170 MET A N 1
ATOM 1326 C CA . MET A 1 170 ? -19.423 7.846 21.160 1.00 89.44 170 MET A CA 1
ATOM 1327 C C . MET A 1 170 ? -18.865 6.915 22.244 1.00 89.44 170 MET A C 1
ATOM 1329 O O . MET A 1 170 ? -19.617 6.442 23.094 1.00 89.44 170 MET A O 1
ATOM 1333 N N . VAL A 1 171 ? -17.548 6.678 22.244 1.00 89.31 171 VAL A N 1
ATOM 1334 C CA . VAL A 1 171 ? -16.882 5.843 23.256 1.00 89.31 171 VAL A CA 1
ATOM 1335 C C . VAL A 1 171 ? -16.919 6.511 24.630 1.00 89.31 171 VAL A C 1
ATOM 1337 O O . VAL A 1 171 ? -17.238 5.844 25.611 1.00 89.31 171 VAL A O 1
ATOM 1340 N N . VAL A 1 172 ? -16.648 7.817 24.717 1.00 93.88 172 VAL A N 1
ATOM 1341 C CA . VAL A 1 172 ? -16.657 8.547 25.997 1.00 93.88 172 VAL A CA 1
ATOM 1342 C C . VAL A 1 172 ? -18.067 8.614 26.589 1.00 93.88 172 VAL A C 1
ATOM 1344 O O . VAL A 1 172 ? -18.271 8.204 27.730 1.00 93.88 172 VAL A O 1
ATOM 1347 N N . ILE A 1 173 ? -19.057 9.077 25.817 1.00 93.62 173 ILE A N 1
ATOM 1348 C CA . ILE A 1 173 ? -20.451 9.185 26.280 1.00 93.62 173 ILE A CA 1
ATOM 1349 C C . ILE A 1 173 ? -21.017 7.797 26.584 1.00 93.62 173 ILE A C 1
ATOM 1351 O O . ILE A 1 173 ? -21.622 7.597 27.638 1.00 93.62 173 ILE A O 1
ATOM 1355 N N . GLY A 1 174 ? -20.781 6.827 25.696 1.00 89.50 174 GLY A N 1
ATOM 1356 C CA . GLY A 1 174 ? -21.187 5.441 25.902 1.00 89.50 174 GLY A CA 1
ATOM 1357 C C . GLY A 1 174 ? -20.594 4.859 27.183 1.00 89.50 174 GLY A C 1
ATOM 1358 O O . GLY A 1 174 ? -21.325 4.262 27.967 1.00 89.50 174 GLY A O 1
ATOM 1359 N N . GLY A 1 175 ? -19.307 5.101 27.449 1.00 89.94 175 GLY A N 1
ATOM 1360 C CA . GLY A 1 175 ? -18.633 4.669 28.673 1.00 89.94 175 GLY A CA 1
ATOM 1361 C C . GLY A 1 175 ? -19.239 5.272 29.943 1.00 89.94 175 GLY A C 1
ATOM 1362 O O . GLY A 1 175 ? -19.476 4.547 30.908 1.00 89.94 175 GLY A O 1
ATOM 1363 N N . VAL A 1 176 ? -19.559 6.570 29.937 1.00 93.50 176 VAL A N 1
ATOM 1364 C CA . VAL A 1 176 ? -20.203 7.240 31.082 1.00 93.50 176 VAL A CA 1
ATOM 1365 C C . VAL A 1 176 ? -21.604 6.682 31.336 1.00 93.50 176 VAL A C 1
ATOM 1367 O O . VAL A 1 176 ? -21.924 6.335 32.472 1.00 93.50 176 VAL A O 1
ATOM 1370 N N . VAL A 1 177 ? -22.433 6.545 30.296 1.00 90.06 177 VAL A N 1
ATOM 1371 C CA . VAL A 1 177 ? -23.788 5.972 30.414 1.00 90.06 177 VAL A CA 1
ATOM 1372 C C . VAL A 1 177 ? -23.728 4.526 30.910 1.00 90.06 177 VAL A C 1
ATOM 1374 O O . VAL A 1 177 ? -24.514 4.129 31.771 1.00 90.06 177 VAL A O 1
ATOM 1377 N N . PHE A 1 178 ? -22.769 3.750 30.407 1.00 87.19 178 PHE A N 1
ATOM 1378 C CA . PHE A 1 178 ? -22.550 2.366 30.810 1.00 87.19 178 PHE A CA 1
ATOM 1379 C C . PHE A 1 178 ? -22.152 2.254 32.288 1.00 87.19 178 PHE A C 1
ATOM 1381 O O . PHE A 1 178 ? -22.746 1.467 33.025 1.00 87.19 178 PHE A O 1
ATOM 1388 N N . PHE A 1 179 ? -21.220 3.095 32.750 1.00 88.94 179 PHE A N 1
ATOM 1389 C CA . PHE A 1 179 ? -20.858 3.196 34.166 1.00 88.94 179 PHE A CA 1
ATOM 1390 C C . PHE A 1 179 ? -22.070 3.558 35.038 1.00 88.94 179 PHE A C 1
ATOM 1392 O O . PHE A 1 179 ? -22.307 2.930 36.073 1.00 88.94 179 PHE A O 1
ATOM 1399 N N . LEU A 1 180 ? -22.881 4.521 34.588 1.00 90.12 180 LEU A N 1
ATOM 1400 C CA . LEU A 1 180 ? -24.090 4.940 35.290 1.00 90.12 180 LEU A CA 1
ATOM 1401 C C . LEU A 1 180 ? -25.087 3.779 35.450 1.00 90.12 180 LEU A C 1
ATOM 1403 O O . LEU A 1 180 ? -25.624 3.578 36.538 1.00 90.12 180 LEU A O 1
ATOM 1407 N N . MET A 1 181 ? -25.315 2.985 34.397 1.00 85.06 181 MET A N 1
ATOM 1408 C CA . MET A 1 181 ? -26.270 1.868 34.442 1.00 85.06 181 MET A CA 1
ATOM 1409 C C . MET A 1 181 ? -25.816 0.688 35.298 1.00 85.06 181 MET A C 1
ATOM 1411 O O . MET A 1 181 ? -26.669 0.018 35.881 1.00 85.06 181 MET A O 1
ATOM 1415 N N . ILE A 1 182 ? -24.509 0.417 35.365 1.00 84.56 182 ILE A N 1
ATOM 1416 C CA . ILE A 1 182 ? -23.980 -0.740 36.101 1.00 84.56 182 ILE A CA 1
ATOM 1417 C C . ILE A 1 182 ? -23.788 -0.433 37.581 1.00 84.56 182 ILE A C 1
ATOM 1419 O O . ILE A 1 182 ? -24.045 -1.294 38.417 1.00 84.56 182 ILE A O 1
ATOM 1423 N N . TYR A 1 183 ? -23.327 0.771 37.915 1.00 86.44 183 TYR A N 1
ATOM 1424 C CA . TYR A 1 183 ? -22.972 1.104 39.292 1.00 86.44 183 TYR A CA 1
ATOM 1425 C C . TYR A 1 183 ? -24.002 2.017 39.957 1.00 86.44 183 TYR A C 1
ATOM 1427 O O . TYR A 1 183 ? -24.521 1.696 41.025 1.00 86.44 183 TYR A O 1
ATOM 1435 N N . LEU A 1 184 ? -24.339 3.140 39.315 1.00 89.06 184 LEU A N 1
ATOM 1436 C CA . LEU A 1 184 ? -25.168 4.174 39.939 1.00 89.06 184 LEU A CA 1
ATOM 1437 C C . LEU A 1 184 ? -26.634 3.733 40.087 1.00 89.06 184 LEU A C 1
ATOM 1439 O O . LEU A 1 184 ? -27.219 3.860 41.163 1.00 89.06 184 LEU A O 1
ATOM 1443 N N . VAL A 1 185 ? -27.235 3.199 39.018 1.00 87.06 185 VAL A N 1
ATOM 1444 C CA . VAL A 1 185 ? -28.661 2.827 39.015 1.00 87.06 185 VAL A CA 1
ATOM 1445 C C . VAL A 1 185 ? -28.989 1.723 40.031 1.00 87.06 185 VAL A C 1
ATOM 1447 O O . VAL A 1 185 ? -29.948 1.901 40.786 1.00 87.06 185 VAL A O 1
ATOM 1450 N N . PRO A 1 186 ? -28.220 0.622 40.148 1.00 83.75 186 PRO A N 1
ATOM 1451 C CA . PRO A 1 186 ? -28.503 -0.408 41.148 1.00 83.75 186 PRO A CA 1
ATOM 1452 C C . PRO A 1 186 ? -28.395 0.097 42.587 1.00 83.75 186 PRO A C 1
ATOM 1454 O O . PRO A 1 186 ? -29.200 -0.311 43.425 1.00 83.75 186 PRO A O 1
ATOM 1457 N N . GLN A 1 187 ? -27.458 1.010 42.876 1.00 87.25 187 GLN A N 1
ATOM 1458 C CA . GLN A 1 187 ? -27.354 1.628 44.201 1.00 87.25 187 GLN A CA 1
ATOM 1459 C C . GLN A 1 187 ? -28.603 2.441 44.548 1.00 87.25 187 GLN A C 1
ATOM 1461 O O . GLN A 1 187 ? -29.148 2.290 45.643 1.00 87.25 187 GLN A O 1
ATOM 1466 N N . LEU A 1 188 ? -29.108 3.237 43.601 1.00 84.38 188 LEU A N 1
ATOM 1467 C CA . LEU A 1 188 ? -30.336 4.008 43.795 1.00 84.38 188 LEU A CA 1
ATOM 1468 C C . LEU A 1 188 ? -31.549 3.095 44.031 1.00 84.38 188 LEU A C 1
ATOM 1470 O O . LEU A 1 188 ? -32.366 3.344 44.915 1.00 84.38 188 LEU A O 1
ATOM 1474 N N . VAL A 1 189 ? -31.647 1.998 43.279 1.00 83.06 189 VAL A N 1
ATOM 1475 C CA . VAL A 1 189 ? -32.720 1.005 43.440 1.00 83.06 189 VAL A CA 1
ATOM 1476 C C . VAL A 1 189 ? -32.637 0.302 44.797 1.00 83.06 189 VAL A C 1
ATOM 1478 O O . VAL A 1 189 ? -33.669 0.070 45.427 1.00 83.06 189 VAL A O 1
ATOM 1481 N N . GLY A 1 190 ? -31.428 -0.034 45.259 1.00 81.69 190 GLY A N 1
ATOM 1482 C CA . GLY A 1 190 ? -31.203 -0.607 46.587 1.00 81.69 190 GLY A CA 1
ATOM 1483 C C . GLY A 1 190 ? -31.677 0.325 47.702 1.00 81.69 190 GLY A C 1
ATOM 1484 O O . GLY A 1 190 ? -32.352 -0.117 48.629 1.00 81.69 190 GLY A O 1
ATOM 1485 N N . PHE A 1 191 ? -31.413 1.625 47.562 1.00 85.06 191 PHE A N 1
ATOM 1486 C CA . PHE A 1 191 ? -31.874 2.645 48.502 1.00 85.06 191 PHE A CA 1
ATOM 1487 C C . PHE A 1 191 ? -33.408 2.747 48.564 1.00 85.06 191 PHE A C 1
ATOM 1489 O O . PHE A 1 191 ? -33.974 2.719 49.655 1.00 85.06 191 PHE A O 1
ATOM 1496 N N . ILE A 1 192 ? -34.092 2.775 47.412 1.00 83.12 192 ILE A N 1
ATOM 1497 C CA . ILE A 1 192 ? -35.565 2.862 47.346 1.00 83.12 192 ILE A CA 1
ATOM 1498 C C . ILE A 1 192 ? -36.231 1.645 48.007 1.00 83.12 192 ILE A C 1
ATOM 1500 O O . ILE A 1 192 ? -37.211 1.792 48.734 1.00 83.12 192 ILE A O 1
ATOM 1504 N N . LYS A 1 193 ? -35.686 0.438 47.804 1.00 80.12 193 LYS A N 1
ATOM 1505 C CA . LYS A 1 193 ? -36.217 -0.789 48.426 1.00 80.12 193 LYS A CA 1
ATOM 1506 C C . LYS A 1 193 ? -36.147 -0.757 49.954 1.00 80.12 193 LYS A C 1
ATOM 1508 O O . LYS A 1 193 ? -37.065 -1.244 50.607 1.00 80.12 193 LYS A O 1
ATOM 1513 N N . ASN A 1 194 ? -35.097 -0.159 50.515 1.00 85.31 194 ASN A N 1
ATOM 1514 C CA . ASN A 1 194 ? -34.915 -0.059 51.965 1.00 85.31 194 ASN A CA 1
ATOM 1515 C C . ASN A 1 194 ? -35.905 0.915 52.629 1.00 85.31 194 ASN A C 1
ATOM 1517 O O . ASN A 1 194 ? -36.142 0.808 53.827 1.00 85.31 194 ASN A O 1
ATOM 1521 N N . MET A 1 195 ? -36.511 1.831 51.865 1.00 80.81 195 MET A N 1
ATOM 1522 C CA . MET A 1 195 ? -37.541 2.757 52.354 1.00 80.81 195 MET A CA 1
ATOM 1523 C C . MET A 1 195 ? -38.946 2.134 52.437 1.00 80.81 195 MET A C 1
ATOM 1525 O O . MET A 1 195 ? -39.883 2.807 52.856 1.00 80.81 195 MET A O 1
ATOM 1529 N N . GLY A 1 196 ? -39.115 0.861 52.055 1.00 70.81 196 GLY A N 1
ATOM 1530 C CA . GLY A 1 196 ? -40.380 0.131 52.217 1.00 70.81 196 GLY A CA 1
ATOM 1531 C C . GLY A 1 196 ? -41.514 0.585 51.291 1.00 70.81 196 GLY A C 1
ATOM 1532 O O . GLY A 1 196 ? -42.672 0.265 51.542 1.00 70.81 196 GLY A O 1
ATOM 1533 N N . GLN A 1 197 ? -41.205 1.329 50.228 1.00 71.00 197 GLN A N 1
ATOM 1534 C CA . GLN A 1 197 ? -42.194 1.881 49.304 1.00 71.00 197 GLN A CA 1
ATOM 1535 C C . GLN A 1 197 ? -42.474 0.905 48.147 1.00 71.00 197 GLN A C 1
ATOM 1537 O O . GLN A 1 197 ? -41.550 0.323 47.570 1.00 71.00 197 GLN A O 1
ATOM 1542 N N . GLU A 1 198 ? -43.747 0.718 47.788 1.00 75.62 198 GLU A N 1
ATOM 1543 C CA . GLU A 1 198 ? -44.125 -0.127 46.652 1.00 75.62 198 GLU A CA 1
ATOM 1544 C C . GLU A 1 198 ? -43.580 0.459 45.346 1.00 75.62 198 GLU A C 1
ATOM 1546 O O . GLU A 1 198 ? -43.846 1.607 44.995 1.00 75.62 198 GLU A O 1
ATOM 1551 N N . ILE A 1 199 ? -42.782 -0.334 44.628 1.00 75.62 199 ILE A N 1
ATOM 1552 C CA . ILE A 1 199 ? -42.099 0.116 43.414 1.00 75.62 199 ILE A CA 1
ATOM 1553 C C . ILE A 1 199 ? -43.132 0.243 42.279 1.00 75.62 199 ILE A C 1
ATOM 1555 O O . ILE A 1 199 ? -43.671 -0.788 41.853 1.00 75.62 199 ILE A O 1
ATOM 1559 N N . PRO A 1 200 ? -43.367 1.454 41.733 1.00 80.06 200 PRO A N 1
ATOM 1560 C CA . PRO A 1 200 ? -44.269 1.661 40.606 1.00 80.06 200 PRO A CA 1
ATOM 1561 C C . PRO A 1 200 ? -43.809 0.879 39.373 1.00 80.06 200 PRO A C 1
ATOM 1563 O O . PRO A 1 200 ? -42.616 0.613 39.180 1.00 80.06 200 PRO A O 1
ATOM 1566 N N . ILE A 1 201 ? -44.744 0.539 38.485 1.00 80.31 201 ILE A N 1
ATOM 1567 C CA . ILE A 1 201 ? -44.442 -0.276 37.298 1.00 80.31 201 ILE A CA 1
ATOM 1568 C C . ILE A 1 201 ? -43.398 0.374 36.375 1.00 80.31 201 ILE A C 1
ATOM 1570 O O . ILE A 1 201 ? -42.603 -0.338 35.762 1.00 80.31 201 ILE A O 1
ATOM 1574 N N . GLN A 1 202 ? -43.341 1.713 36.325 1.00 82.38 202 GLN A N 1
ATOM 1575 C CA . GLN A 1 202 ? -42.366 2.437 35.505 1.00 82.38 202 GLN A CA 1
ATOM 1576 C C . GLN A 1 202 ? -40.935 2.194 36.008 1.00 82.38 202 GLN A C 1
ATOM 1578 O O . GLN A 1 202 ? -40.012 1.988 35.221 1.00 82.38 202 GLN A O 1
ATOM 1583 N N . THR A 1 203 ? -40.750 2.133 37.327 1.00 81.81 203 THR A N 1
ATOM 1584 C CA . THR A 1 203 ? -39.447 1.894 37.955 1.00 81.81 203 THR A CA 1
ATOM 1585 C C . THR A 1 203 ? -39.023 0.427 37.830 1.00 81.81 203 THR A C 1
ATOM 1587 O O . THR A 1 203 ? -37.839 0.154 37.651 1.00 81.81 203 THR A O 1
ATOM 1590 N N . ARG A 1 204 ? -39.964 -0.534 37.833 1.00 79.12 204 ARG A N 1
ATOM 1591 C CA . ARG A 1 204 ? -39.660 -1.956 37.553 1.00 79.12 204 ARG A CA 1
ATOM 1592 C C . ARG A 1 204 ? -39.087 -2.176 36.154 1.00 79.12 204 ARG A C 1
ATOM 1594 O O . ARG A 1 204 ? -38.154 -2.964 36.016 1.00 79.12 204 ARG A O 1
ATOM 1601 N N . LEU A 1 205 ? -39.605 -1.476 35.144 1.00 82.69 205 LEU A N 1
ATOM 1602 C CA . LEU A 1 205 ? -39.067 -1.545 33.783 1.00 82.69 205 LEU A CA 1
ATOM 1603 C C . LEU A 1 205 ? -37.609 -1.060 33.744 1.00 82.69 205 LEU A C 1
ATOM 1605 O O . LEU A 1 205 ? -36.749 -1.744 33.193 1.00 82.69 205 LEU A O 1
ATOM 1609 N N . LEU A 1 206 ? -37.315 0.072 34.393 1.00 80.25 206 LEU A N 1
ATOM 1610 C CA . LEU A 1 206 ? -35.958 0.619 34.485 1.00 80.25 206 LEU A CA 1
ATOM 1611 C C . LEU A 1 206 ? -34.992 -0.353 35.186 1.00 80.25 206 LEU A C 1
ATOM 1613 O O . LEU A 1 206 ? -33.868 -0.551 34.727 1.00 80.25 206 LEU A O 1
ATOM 1617 N N . ILE A 1 207 ? -35.444 -1.006 36.263 1.00 79.94 207 ILE A N 1
ATOM 1618 C CA . ILE A 1 207 ? -34.673 -2.039 36.972 1.00 79.94 207 ILE A CA 1
ATOM 1619 C C . ILE A 1 207 ? -34.398 -3.236 36.056 1.00 79.94 207 ILE A C 1
ATOM 1621 O O . ILE A 1 207 ? -33.281 -3.746 36.058 1.00 79.94 207 ILE A O 1
ATOM 1625 N N . GLY A 1 208 ? -35.375 -3.660 35.250 1.00 80.62 208 GLY A N 1
ATOM 1626 C CA . GLY A 1 208 ? -35.196 -4.737 34.273 1.00 80.62 208 GLY A CA 1
ATOM 1627 C C . GLY A 1 208 ? -34.142 -4.401 33.213 1.00 80.62 208 GLY A C 1
ATOM 1628 O O . GLY A 1 208 ? -33.274 -5.222 32.921 1.00 80.62 208 GLY A O 1
ATOM 1629 N N . VAL A 1 209 ? -34.153 -3.168 32.696 1.00 79.56 209 VAL A N 1
ATOM 1630 C CA . VAL A 1 209 ? -33.128 -2.685 31.755 1.00 79.56 209 VAL A CA 1
ATOM 1631 C C . VAL A 1 209 ? -31.754 -2.612 32.430 1.00 79.56 209 VAL A C 1
ATOM 1633 O O . VAL A 1 209 ? -30.766 -3.064 31.859 1.00 79.56 209 VAL A O 1
ATOM 1636 N N . SER A 1 210 ? -31.673 -2.126 33.670 1.00 76.12 210 SER A N 1
ATOM 1637 C CA . SER A 1 210 ? -30.415 -2.102 34.429 1.00 76.12 210 SER A CA 1
ATOM 1638 C C . SER A 1 210 ? -29.869 -3.512 34.685 1.00 76.12 210 SER A C 1
ATOM 1640 O O . SER A 1 210 ? -28.686 -3.754 34.459 1.00 76.12 210 SER A O 1
ATOM 1642 N N . GLN A 1 211 ? -30.717 -4.474 35.063 1.00 76.69 211 GLN A N 1
ATOM 1643 C CA . GLN A 1 211 ? -30.309 -5.870 35.253 1.00 76.69 211 GLN A CA 1
ATOM 1644 C C . GLN A 1 211 ? -29.807 -6.511 33.955 1.00 76.69 211 GLN A C 1
ATOM 1646 O O . GLN A 1 211 ? -28.861 -7.295 34.003 1.00 76.69 211 GLN A O 1
ATOM 1651 N N . PHE A 1 212 ? -30.365 -6.147 32.796 1.00 79.88 212 PHE A N 1
ATOM 1652 C CA . PHE A 1 212 ? -29.818 -6.550 31.500 1.00 79.88 212 PHE A CA 1
ATOM 1653 C C . PHE A 1 212 ? -28.400 -5.993 31.288 1.00 79.88 212 PHE A C 1
ATOM 1655 O O . PHE A 1 212 ? -27.491 -6.753 30.966 1.00 79.88 212 PHE A O 1
ATOM 1662 N N . PHE A 1 213 ? -28.173 -4.702 31.547 1.00 78.31 213 PHE A N 1
ATOM 1663 C CA . PHE A 1 213 ? -26.841 -4.094 31.431 1.00 78.31 213 PHE A CA 1
ATOM 1664 C C . PHE A 1 213 ? -25.826 -4.692 32.413 1.00 78.31 213 PHE A C 1
ATOM 1666 O O . PHE A 1 213 ? -24.698 -4.959 32.017 1.00 78.31 213 PHE A O 1
ATOM 1673 N N . VAL A 1 214 ? -26.218 -4.949 33.665 1.00 77.62 214 VAL A N 1
ATOM 1674 C CA . VAL A 1 214 ? -25.347 -5.544 34.695 1.00 77.62 214 VAL A CA 1
ATOM 1675 C C . VAL A 1 214 ? -25.056 -7.014 34.409 1.00 77.62 214 VAL A C 1
ATOM 1677 O O . VAL A 1 214 ? -23.924 -7.442 34.582 1.00 77.62 214 VAL A O 1
ATOM 1680 N N . ASN A 1 215 ? -26.036 -7.807 33.971 1.00 79.31 215 ASN A N 1
ATOM 1681 C CA . ASN A 1 215 ? -25.834 -9.238 33.733 1.00 79.31 215 ASN A CA 1
ATOM 1682 C C . ASN A 1 215 ? -25.112 -9.516 32.405 1.00 79.31 215 ASN A C 1
ATOM 1684 O O . ASN A 1 215 ? -24.363 -10.484 32.297 1.00 79.31 215 ASN A O 1
ATOM 1688 N N . TYR A 1 216 ? -25.301 -8.656 31.401 1.00 80.56 216 TYR A N 1
ATOM 1689 C CA . TYR A 1 216 ? -24.716 -8.803 30.067 1.00 80.56 216 TYR A CA 1
ATOM 1690 C C . TYR A 1 216 ? -23.612 -7.783 29.766 1.00 80.56 216 TYR A C 1
ATOM 1692 O O . TYR A 1 216 ? -23.247 -7.631 28.607 1.00 80.56 216 TYR A O 1
ATOM 1700 N N . TRP A 1 217 ? -23.034 -7.110 30.766 1.00 76.94 217 TRP A N 1
ATOM 1701 C CA . TRP A 1 217 ? -22.002 -6.077 30.569 1.00 76.94 217 TRP A CA 1
ATOM 1702 C C . TRP A 1 217 ? -20.815 -6.558 29.714 1.00 76.94 217 TRP A C 1
ATOM 1704 O O . TRP A 1 217 ? -20.406 -5.886 28.772 1.00 76.94 217 TRP A O 1
ATOM 1714 N N . TRP A 1 218 ? -20.311 -7.759 30.003 1.00 76.88 218 TRP A N 1
ATOM 1715 C CA . TRP A 1 218 ? -19.268 -8.467 29.261 1.00 76.88 218 TRP A CA 1
ATOM 1716 C C . TRP A 1 218 ? -19.658 -8.674 27.796 1.00 76.88 218 TRP A C 1
ATOM 1718 O O . TRP A 1 218 ? -18.887 -8.359 26.893 1.00 76.88 218 TRP A O 1
ATOM 1728 N N . LEU A 1 219 ? -20.888 -9.127 27.551 1.00 77.88 219 LEU A N 1
ATOM 1729 C CA . LEU A 1 219 ? -21.418 -9.341 26.210 1.00 77.88 219 LEU A CA 1
ATOM 1730 C C . LEU A 1 219 ? -21.637 -8.007 25.480 1.00 77.88 219 LEU A C 1
ATOM 1732 O O . LEU A 1 219 ? -21.314 -7.908 24.305 1.00 77.88 219 LEU A O 1
ATOM 1736 N N . LEU A 1 220 ? -22.092 -6.959 26.167 1.00 73.81 220 LEU A N 1
ATOM 1737 C CA . LEU A 1 220 ? -22.358 -5.618 25.628 1.00 73.81 220 LEU A CA 1
ATOM 1738 C C . LEU A 1 220 ? -21.066 -4.850 25.296 1.00 73.81 220 LEU A C 1
ATOM 1740 O O . LEU A 1 220 ? -21.050 -4.045 24.374 1.00 73.81 220 LEU A O 1
ATOM 1744 N N . LEU A 1 221 ? -19.966 -5.132 25.997 1.00 75.12 221 LEU A N 1
ATOM 1745 C CA . LEU A 1 221 ? -18.651 -4.541 25.731 1.00 75.12 221 LEU A CA 1
ATOM 1746 C C . LEU A 1 221 ? -17.913 -5.280 24.601 1.00 75.12 221 LEU A C 1
ATOM 1748 O O . LEU A 1 221 ? -17.193 -4.666 23.816 1.00 75.12 221 LEU A O 1
ATOM 1752 N N . ILE A 1 222 ? -18.136 -6.591 24.478 1.00 78.19 222 ILE A N 1
ATOM 1753 C CA . ILE A 1 222 ? -17.500 -7.451 23.472 1.00 78.19 222 ILE A CA 1
ATOM 1754 C C . ILE A 1 222 ? -18.264 -7.456 22.132 1.00 78.19 222 ILE A C 1
ATOM 1756 O O . ILE A 1 222 ? -17.648 -7.524 21.068 1.00 78.19 222 ILE A O 1
ATOM 1760 N N . THR A 1 223 ? -19.595 -7.355 22.139 1.00 77.62 223 THR A N 1
ATOM 1761 C CA . THR A 1 223 ? -20.423 -7.406 20.917 1.00 77.62 223 THR A CA 1
ATOM 1762 C C . THR A 1 223 ? -20.167 -6.283 19.908 1.00 77.62 223 THR A C 1
ATOM 1764 O O . THR A 1 223 ? -20.042 -6.619 18.732 1.00 77.62 223 THR A O 1
ATOM 1767 N N . PRO A 1 224 ? -20.043 -4.990 20.267 1.00 78.12 224 PRO A N 1
ATOM 1768 C CA . PRO A 1 224 ? -19.757 -3.944 19.289 1.00 78.12 224 PRO A CA 1
ATOM 1769 C C . PRO A 1 224 ? -18.409 -4.121 18.567 1.00 78.12 224 PRO A C 1
ATOM 1771 O O . PRO A 1 224 ? -18.414 -4.099 17.335 1.00 78.12 224 PRO A O 1
ATOM 1774 N N . PRO A 1 225 ? -17.262 -4.364 19.236 1.00 77.81 225 PRO A N 1
ATOM 1775 C CA . PRO A 1 225 ? -15.999 -4.563 18.528 1.00 77.81 225 PRO A CA 1
ATOM 1776 C C . PRO A 1 225 ? -15.982 -5.863 17.718 1.00 77.81 225 PRO A C 1
ATOM 1778 O O . PRO A 1 225 ? -15.461 -5.863 16.604 1.00 77.81 225 PRO A O 1
ATOM 1781 N N . ILE A 1 226 ? -16.593 -6.948 18.212 1.00 78.31 226 ILE A N 1
ATOM 1782 C CA . ILE A 1 226 ? -16.709 -8.198 17.446 1.00 78.31 226 ILE A CA 1
ATOM 1783 C C . ILE A 1 226 ? -17.639 -8.021 16.241 1.00 78.31 226 ILE A C 1
ATOM 1785 O O . ILE A 1 226 ? -17.301 -8.463 15.149 1.00 78.31 226 ILE A O 1
ATOM 1789 N N . GLY A 1 227 ? -18.770 -7.332 16.386 1.00 77.38 227 GLY A N 1
ATOM 1790 C CA . GLY A 1 227 ? -19.697 -7.045 15.290 1.00 77.38 227 GLY A CA 1
ATOM 1791 C C . GLY A 1 227 ? -19.061 -6.174 14.205 1.00 77.38 227 GLY A C 1
ATOM 1792 O O . GLY A 1 227 ? -19.183 -6.470 13.016 1.00 77.38 227 GLY A O 1
ATOM 1793 N N . VAL A 1 228 ? -18.299 -5.149 14.598 1.00 80.31 228 VAL A N 1
ATOM 1794 C CA . VAL A 1 228 ? -17.509 -4.328 13.666 1.00 80.31 228 VAL A CA 1
ATOM 1795 C C . VAL A 1 228 ? -16.405 -5.159 13.000 1.00 80.31 228 VAL A C 1
ATOM 1797 O O . VAL A 1 228 ? -16.235 -5.089 11.787 1.00 80.31 228 VAL A O 1
ATOM 1800 N N . ALA A 1 229 ? -15.693 -6.012 13.740 1.00 76.31 229 ALA A N 1
ATOM 1801 C CA . ALA A 1 229 ? -14.672 -6.890 13.170 1.00 76.31 229 ALA A CA 1
ATOM 1802 C C . ALA A 1 229 ? -15.258 -7.922 12.190 1.00 76.31 229 ALA A C 1
ATOM 1804 O O . ALA A 1 229 ? -14.676 -8.153 11.134 1.00 76.31 229 ALA A O 1
ATOM 1805 N N . ILE A 1 230 ? -16.422 -8.502 12.495 1.00 76.69 230 ILE A N 1
ATOM 1806 C CA . ILE A 1 230 ? -17.119 -9.472 11.641 1.00 76.69 230 ILE A CA 1
ATOM 1807 C C . ILE A 1 230 ? -17.663 -8.796 10.383 1.00 76.69 230 ILE A C 1
ATOM 1809 O O . ILE A 1 230 ? -17.490 -9.333 9.297 1.00 76.69 230 ILE A O 1
ATOM 1813 N N . THR A 1 231 ? -18.272 -7.613 10.485 1.00 68.62 231 THR A N 1
ATOM 1814 C CA . THR A 1 231 ? -18.761 -6.861 9.311 1.00 68.62 231 THR A CA 1
ATOM 1815 C C . THR A 1 231 ? -17.613 -6.385 8.416 1.00 68.62 231 THR A C 1
ATOM 1817 O O . THR A 1 231 ? -17.704 -6.467 7.188 1.00 68.62 231 THR A O 1
ATOM 1820 N N . LEU A 1 232 ? -16.484 -5.975 9.000 1.00 74.56 232 LEU A N 1
ATOM 1821 C CA . LEU A 1 232 ? -15.256 -5.668 8.260 1.00 74.56 232 LEU A CA 1
ATOM 1822 C C . LEU A 1 232 ? -14.629 -6.920 7.627 1.00 74.56 232 LEU A C 1
ATOM 1824 O O . LEU A 1 232 ? -14.176 -6.867 6.486 1.00 74.56 232 LEU A O 1
ATOM 1828 N N . ALA A 1 233 ? -14.641 -8.059 8.320 1.00 72.88 233 ALA A N 1
ATOM 1829 C CA . ALA A 1 233 ? -14.149 -9.326 7.786 1.00 72.88 233 ALA A CA 1
ATOM 1830 C C . ALA A 1 233 ? -15.051 -9.870 6.663 1.00 72.88 233 ALA A C 1
ATOM 1832 O O . ALA A 1 233 ? -14.538 -10.278 5.624 1.00 72.88 233 ALA A O 1
ATOM 1833 N N . LEU A 1 234 ? -16.381 -9.813 6.811 1.00 66.00 234 LEU A N 1
ATOM 1834 C CA . LEU A 1 234 ? -17.338 -10.211 5.771 1.00 66.00 234 LEU A CA 1
ATOM 1835 C C . LEU A 1 234 ? -17.250 -9.303 4.543 1.00 66.00 234 LEU A C 1
ATOM 1837 O O . LEU A 1 234 ? -17.256 -9.801 3.421 1.00 66.00 234 LEU A O 1
ATOM 1841 N N . SER A 1 235 ? -17.127 -7.986 4.732 1.00 62.75 235 SER A N 1
ATOM 1842 C CA . SER A 1 235 ? -16.961 -7.047 3.612 1.00 62.75 235 SER A CA 1
ATOM 1843 C C . SER A 1 235 ? -15.598 -7.168 2.917 1.00 62.75 235 SER A C 1
ATOM 1845 O O . SER A 1 235 ? -15.476 -6.801 1.747 1.00 62.75 235 SER A O 1
ATOM 1847 N N . ALA A 1 236 ? -14.582 -7.714 3.596 1.00 66.44 236 ALA A N 1
ATOM 1848 C CA . ALA A 1 236 ? -13.300 -8.079 2.996 1.00 66.44 236 ALA A CA 1
ATOM 1849 C C . ALA A 1 236 ? -13.324 -9.456 2.301 1.00 66.44 236 ALA A C 1
ATOM 1851 O O . ALA A 1 236 ? -12.585 -9.651 1.339 1.00 66.44 236 ALA A O 1
ATOM 1852 N N . ALA A 1 237 ? -14.161 -10.391 2.764 1.00 67.06 237 ALA A N 1
ATOM 1853 C CA . ALA A 1 237 ? -14.269 -11.750 2.228 1.00 67.06 237 ALA A CA 1
ATOM 1854 C C . ALA A 1 237 ? -15.271 -11.885 1.061 1.00 67.06 237 ALA A C 1
ATOM 1856 O O . ALA A 1 237 ? -15.097 -12.758 0.214 1.00 67.06 237 ALA A O 1
ATOM 1857 N N . LEU A 1 238 ? -16.300 -11.031 0.987 1.00 60.41 238 LEU A N 1
ATOM 1858 C CA . LEU A 1 238 ? -17.363 -11.082 -0.026 1.00 60.41 238 LEU A CA 1
ATOM 1859 C C . LEU A 1 238 ? -17.453 -9.748 -0.797 1.00 60.41 238 LEU A C 1
ATOM 1861 O O . LEU A 1 238 ? -18.123 -8.815 -0.345 1.00 60.41 238 LEU A O 1
ATOM 1865 N N . PRO A 1 239 ? -16.835 -9.629 -1.990 1.00 57.03 239 PRO A N 1
ATOM 1866 C CA . PRO A 1 239 ? -16.837 -8.386 -2.768 1.00 57.03 239 PRO A CA 1
ATOM 1867 C C . PRO A 1 239 ? -18.239 -7.923 -3.215 1.00 57.03 239 PRO A C 1
ATOM 1869 O O . PRO A 1 239 ? -18.414 -6.739 -3.489 1.00 57.03 239 PRO A O 1
ATOM 1872 N N . GLY A 1 240 ? -19.248 -8.806 -3.228 1.00 55.28 240 GLY A N 1
ATOM 1873 C CA . GLY A 1 240 ? -20.641 -8.471 -3.568 1.00 55.2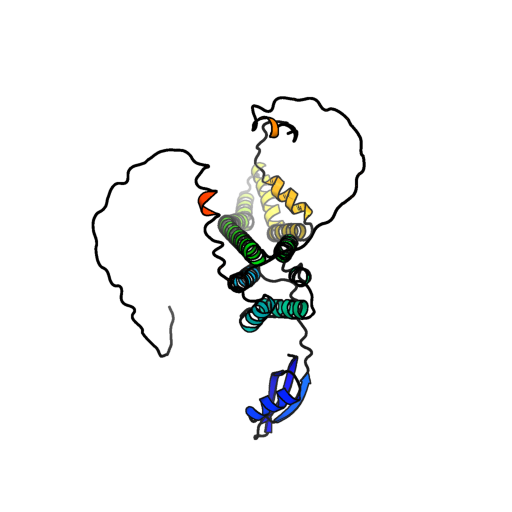8 240 GLY A CA 1
ATOM 1874 C C . GLY A 1 240 ? -21.392 -7.643 -2.513 1.00 55.28 240 GLY A C 1
ATOM 1875 O O . GLY A 1 240 ? -22.309 -6.905 -2.858 1.00 55.28 240 GLY A O 1
ATOM 1876 N N . VAL A 1 241 ? -20.981 -7.677 -1.237 1.00 52.03 241 VAL A N 1
ATOM 1877 C CA . VAL A 1 241 ? -21.635 -6.903 -0.155 1.00 52.03 241 VAL A CA 1
ATOM 1878 C C . VAL A 1 241 ? -21.220 -5.425 -0.178 1.00 52.03 241 VAL A C 1
ATOM 1880 O O . VAL A 1 241 ? -21.955 -4.565 0.310 1.00 52.03 241 VAL A O 1
ATOM 1883 N N . ARG A 1 242 ? -20.090 -5.091 -0.821 1.00 50.50 242 ARG A N 1
ATOM 1884 C CA . ARG A 1 242 ? -19.668 -3.694 -1.037 1.00 50.50 242 ARG A CA 1
ATOM 1885 C C . ARG A 1 242 ? -20.709 -2.879 -1.811 1.00 50.50 242 ARG A C 1
ATOM 1887 O O . ARG A 1 242 ? -20.876 -1.702 -1.519 1.00 50.50 242 ARG A O 1
ATOM 1894 N N . LEU A 1 243 ? -21.438 -3.505 -2.738 1.00 52.09 243 LEU A N 1
ATOM 1895 C CA . LEU A 1 243 ? -22.503 -2.847 -3.503 1.00 52.09 243 LEU A CA 1
ATOM 1896 C C . LEU A 1 243 ? -23.756 -2.595 -2.645 1.00 52.09 243 LEU A C 1
ATOM 1898 O O . LEU A 1 243 ? -24.367 -1.536 -2.755 1.00 52.09 243 LEU A O 1
ATOM 1902 N N . ALA A 1 244 ? -24.093 -3.507 -1.727 1.00 50.47 244 ALA A N 1
ATOM 1903 C CA . ALA A 1 244 ? -25.249 -3.359 -0.838 1.00 50.47 244 ALA A CA 1
ATOM 1904 C C . ALA A 1 244 ? -25.018 -2.328 0.286 1.00 50.47 244 ALA A C 1
ATOM 1906 O O . ALA A 1 244 ? -25.923 -1.567 0.622 1.00 50.47 244 ALA A O 1
ATOM 1907 N N . ALA A 1 245 ? -23.799 -2.249 0.833 1.00 48.31 245 ALA A N 1
ATOM 1908 C CA . ALA A 1 245 ? -23.454 -1.253 1.851 1.00 48.31 245 ALA A CA 1
ATOM 1909 C C . ALA A 1 245 ? -23.435 0.184 1.291 1.00 48.31 245 ALA A C 1
ATOM 1911 O O . ALA A 1 245 ? -23.834 1.115 1.985 1.00 48.31 245 ALA A O 1
ATOM 1912 N N . CYS A 1 246 ? -23.035 0.369 0.027 1.00 46.44 246 CYS A N 1
ATOM 1913 C CA . CYS A 1 246 ? -23.145 1.662 -0.654 1.00 46.44 246 CYS A CA 1
ATOM 1914 C C . CYS A 1 246 ? -24.595 2.007 -1.035 1.00 46.44 246 CYS A C 1
ATOM 1916 O O . CYS A 1 246 ? -24.967 3.176 -0.981 1.00 46.44 246 CYS A O 1
ATOM 1918 N N . ALA A 1 247 ? -25.432 1.015 -1.355 1.00 45.62 247 ALA A N 1
ATOM 1919 C CA . ALA A 1 247 ? -26.845 1.242 -1.667 1.00 45.62 247 ALA A CA 1
ATOM 1920 C C . ALA A 1 247 ? -27.677 1.682 -0.444 1.00 45.62 247 ALA A C 1
ATOM 1922 O O . ALA A 1 247 ? -28.640 2.427 -0.598 1.00 45.62 247 ALA A O 1
ATOM 1923 N N . GLY A 1 248 ? -27.292 1.282 0.775 1.00 41.84 248 GLY A N 1
ATOM 1924 C CA . GLY A 1 248 ? -27.993 1.657 2.012 1.00 41.84 248 GLY A CA 1
ATOM 1925 C C . GLY A 1 248 ? -27.776 3.103 2.485 1.00 41.84 248 GLY A C 1
ATOM 1926 O O . GLY A 1 248 ? -28.537 3.582 3.320 1.00 41.84 248 GLY A O 1
ATOM 1927 N N . ALA A 1 249 ? -26.768 3.806 1.955 1.00 44.69 249 ALA A N 1
ATOM 1928 C CA . ALA A 1 249 ? -26.492 5.219 2.253 1.00 44.69 249 ALA A CA 1
ATOM 1929 C C . ALA A 1 249 ? -26.965 6.176 1.136 1.00 44.69 249 ALA A C 1
ATOM 1931 O O . ALA A 1 249 ? -26.722 7.382 1.201 1.00 44.69 249 ALA A O 1
ATOM 1932 N N . GLY A 1 250 ? -27.642 5.645 0.111 1.00 37.91 250 GLY A N 1
ATOM 1933 C CA . GLY A 1 250 ? -28.251 6.414 -0.968 1.00 37.91 250 GLY A CA 1
ATOM 1934 C C . GLY A 1 250 ? -29.542 7.075 -0.504 1.00 37.91 250 GLY A C 1
ATOM 1935 O O . GLY A 1 250 ? -30.619 6.486 -0.564 1.00 37.91 250 GLY A O 1
ATOM 1936 N N . HIS A 1 251 ? -29.414 8.312 -0.036 1.00 41.00 251 HIS A N 1
ATOM 1937 C CA . HIS A 1 251 ? -30.522 9.232 0.159 1.00 41.00 251 HIS A CA 1
ATOM 1938 C C . HIS A 1 251 ? -31.390 9.278 -1.110 1.00 41.00 251 HIS A C 1
ATOM 1940 O O . HIS A 1 251 ? -30.892 9.448 -2.221 1.00 41.00 251 HIS A O 1
ATOM 1946 N N . SER A 1 252 ? -32.694 9.116 -0.909 1.00 43.31 252 SER A N 1
ATOM 1947 C CA . SER A 1 252 ? -33.765 9.233 -1.895 1.00 43.31 252 SER A CA 1
ATOM 1948 C C . SER A 1 252 ? -33.559 10.387 -2.888 1.00 43.31 252 SER A C 1
ATOM 1950 O O . SER A 1 252 ? -33.759 11.545 -2.528 1.00 43.31 252 SER A O 1
ATOM 1952 N N . VAL A 1 253 ? -33.291 10.061 -4.154 1.00 38.41 253 VAL A N 1
ATOM 1953 C CA . VAL A 1 253 ? -33.755 10.851 -5.305 1.00 38.41 253 VAL A CA 1
ATOM 1954 C C . VAL A 1 253 ? -34.546 9.902 -6.193 1.00 38.41 253 VAL A C 1
ATOM 1956 O O . VAL A 1 253 ? -34.030 9.240 -7.087 1.00 38.41 253 VAL A O 1
ATOM 1959 N N . ARG A 1 254 ? -35.826 9.777 -5.856 1.00 41.84 254 ARG A N 1
ATOM 1960 C CA . ARG A 1 254 ? -36.852 9.208 -6.718 1.00 41.84 254 ARG A CA 1
ATOM 1961 C C . ARG A 1 254 ? -37.412 10.372 -7.537 1.00 41.84 254 ARG A C 1
ATOM 1963 O O . ARG A 1 254 ? -38.003 11.275 -6.954 1.00 41.84 254 ARG A O 1
ATOM 1970 N N . GLY A 1 255 ? -37.238 10.346 -8.854 1.00 34.06 255 GLY A N 1
ATOM 1971 C CA . GLY A 1 255 ? -37.931 11.278 -9.738 1.00 34.06 255 GL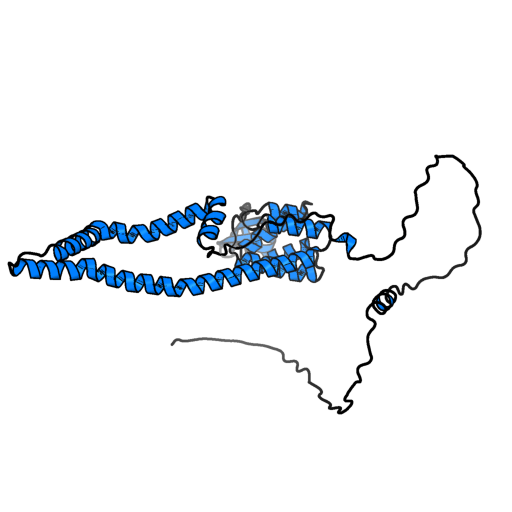Y A CA 1
ATOM 1972 C C . GLY A 1 255 ? -37.413 11.275 -11.169 1.00 34.06 255 GLY A C 1
ATOM 1973 O O . GLY A 1 255 ? -36.361 11.852 -11.407 1.00 34.06 255 GLY A O 1
ATOM 1974 N N . ALA A 1 256 ? -38.241 10.712 -12.059 1.00 34.34 256 ALA A N 1
ATOM 1975 C CA . ALA A 1 256 ? -38.291 10.925 -13.507 1.00 34.34 256 ALA A CA 1
ATOM 1976 C C . ALA A 1 256 ? -37.092 10.416 -14.318 1.00 34.34 256 ALA A C 1
ATOM 1978 O O . ALA A 1 256 ? -35.940 10.580 -13.952 1.00 34.34 256 ALA A O 1
ATOM 1979 N N . ASP A 1 257 ? -37.261 9.847 -15.493 1.00 34.75 257 ASP A N 1
ATOM 1980 C CA . ASP A 1 257 ? -38.363 9.153 -16.143 1.00 34.75 257 ASP A CA 1
ATOM 1981 C C . ASP A 1 257 ? -37.661 8.394 -17.271 1.00 34.75 257 ASP A C 1
ATOM 1983 O O . ASP A 1 257 ? -36.568 8.768 -17.710 1.00 34.75 257 ASP A O 1
ATOM 1987 N N . SER A 1 258 ? -38.260 7.304 -17.706 1.00 43.47 258 SER A N 1
ATOM 1988 C CA . SER A 1 258 ? -37.770 6.508 -18.820 1.00 43.47 258 SER A CA 1
ATOM 1989 C C . SER A 1 258 ? -37.627 7.363 -20.082 1.00 43.47 258 SER A C 1
ATOM 1991 O O . SER A 1 258 ? -38.618 7.909 -20.554 1.00 43.47 258 SER A O 1
ATOM 1993 N N . GLN A 1 259 ? -36.439 7.413 -20.683 1.00 37.22 259 GLN A N 1
ATOM 1994 C CA . GLN A 1 259 ? -36.330 7.676 -22.114 1.00 37.22 259 GLN A CA 1
ATOM 1995 C C . GLN A 1 259 ? -35.136 6.907 -22.681 1.00 37.22 259 GLN A C 1
ATOM 1997 O O . GLN A 1 259 ? -33.974 7.166 -22.385 1.00 37.22 259 GLN A O 1
ATOM 2002 N N . GLU A 1 260 ? -35.493 5.888 -23.447 1.00 43.06 260 GLU A N 1
ATOM 2003 C CA . GLU A 1 260 ? -34.642 5.064 -24.289 1.00 43.06 260 GLU A CA 1
ATOM 2004 C C . GLU A 1 260 ? -34.007 5.970 -25.359 1.00 43.06 260 GLU A C 1
ATOM 2006 O O . GLU A 1 260 ? -34.716 6.491 -26.222 1.00 43.06 260 GLU A O 1
ATOM 2011 N N . ASP A 1 261 ? -32.695 6.212 -25.281 1.00 35.31 261 ASP A N 1
ATOM 2012 C CA . ASP A 1 261 ? -31.960 6.956 -26.309 1.00 35.31 261 ASP A CA 1
ATOM 2013 C C . ASP A 1 261 ? -31.482 6.000 -27.411 1.00 35.31 261 ASP A C 1
ATOM 2015 O O . ASP A 1 261 ? -30.517 5.243 -27.278 1.00 35.31 261 ASP A O 1
ATOM 2019 N N . ASP A 1 262 ? -32.226 6.059 -28.510 1.00 40.22 262 ASP A N 1
ATOM 2020 C CA . ASP A 1 262 ? -31.960 5.483 -29.820 1.00 40.22 262 ASP A CA 1
ATOM 2021 C C . ASP A 1 262 ? -30.667 6.092 -30.426 1.00 40.22 262 ASP A C 1
ATOM 2023 O O . ASP A 1 262 ? -30.581 7.314 -30.609 1.00 40.22 262 ASP A O 1
ATOM 2027 N N . PRO A 1 263 ? -29.639 5.293 -30.781 1.00 40.47 263 PRO A N 1
ATOM 2028 C CA . PRO A 1 263 ? -28.359 5.803 -31.283 1.00 40.47 263 PRO A CA 1
ATOM 2029 C C . PRO A 1 263 ? -28.433 6.463 -32.679 1.00 40.47 263 PRO A C 1
ATOM 2031 O O . PRO A 1 263 ? -27.410 6.908 -33.202 1.00 40.47 263 PRO A O 1
ATOM 2034 N N . GLY A 1 264 ? -29.616 6.564 -33.297 1.00 43.78 264 GLY A N 1
ATOM 2035 C CA . GLY A 1 264 ? -29.826 7.195 -34.605 1.00 43.78 264 GLY A CA 1
ATOM 2036 C C . GLY A 1 264 ? -30.150 8.699 -34.602 1.00 43.78 264 GLY A C 1
ATOM 2037 O O . GLY A 1 264 ? -30.149 9.313 -35.674 1.00 43.78 264 GLY A O 1
ATOM 2038 N N . ALA A 1 265 ? -30.434 9.321 -33.452 1.00 43.94 265 ALA A N 1
ATOM 2039 C CA . ALA A 1 265 ? -30.978 10.688 -33.413 1.00 43.94 265 ALA A CA 1
ATOM 2040 C C . ALA A 1 265 ? -29.921 11.813 -33.505 1.00 43.94 265 ALA A C 1
ATOM 2042 O O . ALA A 1 265 ? -30.222 12.902 -33.998 1.00 43.94 265 ALA A O 1
ATOM 2043 N N . LEU A 1 266 ? -28.664 11.562 -33.117 1.00 41.91 266 LEU A N 1
ATOM 2044 C CA . LEU A 1 266 ? -27.640 12.618 -33.033 1.00 41.91 266 LEU A CA 1
ATOM 2045 C C . LEU A 1 266 ? -27.050 13.039 -34.397 1.00 41.91 266 LEU A C 1
ATOM 2047 O O . LEU A 1 266 ? -26.558 14.155 -34.543 1.00 41.91 266 LEU A O 1
ATOM 2051 N N . CYS A 1 267 ? -27.128 12.186 -35.425 1.00 39.38 267 CYS A N 1
ATOM 2052 C CA . CYS A 1 267 ? -26.578 12.489 -36.757 1.00 39.38 267 CYS A CA 1
ATOM 2053 C C . CYS A 1 267 ? -27.456 13.425 -37.606 1.00 39.38 267 CYS A C 1
ATOM 2055 O O . CYS A 1 267 ? -27.018 13.876 -38.661 1.00 39.38 267 CYS A O 1
ATOM 2057 N N . ARG A 1 268 ? -28.688 13.733 -37.177 1.00 45.00 268 ARG A N 1
ATOM 2058 C CA . ARG A 1 268 ? -29.646 14.512 -37.982 1.00 45.00 268 ARG A CA 1
ATOM 2059 C C . ARG A 1 268 ? -29.603 16.024 -37.707 1.00 45.00 268 ARG A C 1
ATOM 2061 O O . ARG A 1 268 ? -30.203 16.786 -38.454 1.00 45.00 268 ARG A O 1
ATOM 2068 N N . HIS A 1 269 ? -28.856 16.457 -36.687 1.00 47.75 269 HIS A N 1
ATOM 2069 C CA . HIS A 1 269 ? -28.760 17.866 -36.278 1.00 47.75 269 HIS A CA 1
ATOM 2070 C C . HIS A 1 269 ? -27.501 18.610 -36.761 1.00 47.75 269 HIS A C 1
ATOM 2072 O O . HIS A 1 269 ? -27.396 19.809 -36.519 1.00 47.75 269 HIS A O 1
ATOM 2078 N N . LEU A 1 270 ? -26.570 17.947 -37.461 1.00 45.19 270 LEU A N 1
ATOM 2079 C CA . LEU A 1 270 ? -25.284 18.544 -37.869 1.00 45.19 270 LEU A CA 1
ATOM 2080 C C . LEU A 1 270 ? -25.112 18.810 -39.375 1.00 45.19 270 LEU A C 1
ATOM 2082 O O . LEU A 1 270 ? -24.131 19.446 -39.746 1.00 45.19 270 LEU A O 1
ATOM 2086 N N . CYS A 1 271 ? -26.055 18.408 -40.234 1.00 38.31 271 CYS A N 1
ATOM 2087 C CA . CYS A 1 271 ? -25.986 18.682 -41.676 1.00 38.31 271 CYS A CA 1
ATOM 2088 C C . CYS A 1 271 ? -27.362 19.080 -42.242 1.00 38.31 271 CYS A C 1
ATOM 2090 O O . CYS A 1 271 ? -28.137 18.191 -42.604 1.00 38.31 271 CYS A O 1
ATOM 2092 N N . PRO A 1 272 ? -27.695 20.377 -42.358 1.00 44.12 272 PRO A N 1
ATOM 2093 C CA . PRO A 1 272 ? -28.677 20.813 -43.337 1.00 44.12 272 PRO A CA 1
ATOM 2094 C C . PRO A 1 272 ? -27.982 20.864 -44.712 1.00 44.12 272 PRO A C 1
ATOM 2096 O O . PRO A 1 272 ? -26.832 21.275 -44.809 1.00 44.12 272 PRO A O 1
ATOM 2099 N N . ASP A 1 273 ? -28.672 20.418 -45.758 1.00 45.88 273 ASP A N 1
ATOM 2100 C CA . ASP A 1 273 ? -28.240 20.417 -47.167 1.00 45.88 273 ASP A CA 1
ATOM 2101 C C . ASP A 1 273 ? -27.276 19.312 -47.632 1.00 45.88 273 ASP A C 1
ATOM 2103 O O . ASP A 1 273 ? -26.121 19.537 -47.990 1.00 45.88 273 ASP A O 1
ATOM 2107 N N . VAL A 1 274 ? -27.830 18.106 -47.808 1.00 41.69 274 VAL A N 1
ATOM 2108 C CA . VAL A 1 274 ? -27.385 17.201 -48.881 1.00 41.69 274 VAL A CA 1
ATOM 2109 C C . VAL A 1 274 ? -28.613 16.756 -49.685 1.00 41.69 274 VAL A C 1
ATOM 2111 O O . VAL A 1 274 ? -29.462 16.039 -49.152 1.00 41.69 274 VAL A O 1
ATOM 2114 N N . PRO A 1 275 ? -28.756 17.163 -50.960 1.00 39.25 275 PRO A N 1
ATOM 2115 C CA . PRO A 1 275 ? -29.883 16.750 -51.780 1.00 39.25 275 PRO A CA 1
ATOM 2116 C C . PRO A 1 275 ? -29.729 15.289 -52.212 1.00 39.25 275 PRO A C 1
ATOM 2118 O O . PRO A 1 275 ? -28.709 14.876 -52.768 1.00 39.25 275 PRO A O 1
ATOM 2121 N N . HIS A 1 276 ? -30.787 14.512 -51.986 1.00 39.69 276 HIS A N 1
ATOM 2122 C CA . HIS A 1 276 ? -30.933 13.147 -52.473 1.00 39.69 276 HIS A CA 1
ATOM 2123 C C . HIS A 1 276 ? -30.771 13.084 -53.998 1.00 39.69 276 HIS A C 1
ATOM 2125 O O . HIS A 1 276 ? -31.567 13.657 -54.745 1.00 39.69 276 HIS A O 1
ATOM 2131 N N . ARG A 1 277 ? -29.790 12.311 -54.478 1.00 31.92 277 ARG A N 1
ATOM 2132 C CA . ARG A 1 277 ? -29.820 11.762 -55.836 1.00 31.92 277 ARG A CA 1
ATOM 2133 C C . ARG A 1 277 ? -29.751 10.245 -55.806 1.00 31.92 277 ARG A C 1
ATOM 2135 O O . ARG A 1 277 ? -28.864 9.645 -55.209 1.00 31.92 277 ARG A O 1
ATOM 2142 N N . HIS A 1 278 ? -30.756 9.689 -56.468 1.00 33.06 278 HIS A N 1
ATOM 2143 C CA . HIS A 1 278 ? -30.970 8.297 -56.805 1.00 33.06 278 HIS A CA 1
ATOM 2144 C C . HIS A 1 278 ? -29.700 7.529 -57.173 1.00 33.06 278 HIS A C 1
ATOM 2146 O O . HIS A 1 278 ? -28.883 7.984 -57.974 1.00 33.06 278 HIS A O 1
ATOM 2152 N N . SER A 1 279 ? -29.630 6.301 -56.662 1.00 40.16 279 SER A N 1
ATOM 2153 C CA . SER A 1 279 ? -28.858 5.210 -57.245 1.00 40.16 279 SER A CA 1
ATOM 2154 C C . SER A 1 279 ? -29.156 5.064 -58.740 1.00 40.16 279 SER A C 1
ATOM 2156 O O . SER A 1 279 ? -30.316 5.157 -59.152 1.00 40.16 279 SER A O 1
ATOM 2158 N N . PRO A 1 280 ? -28.138 4.707 -59.532 1.00 41.53 280 PRO A N 1
ATOM 2159 C CA . PRO A 1 280 ? -28.367 3.619 -60.461 1.00 41.53 280 PRO A CA 1
ATOM 2160 C C . PRO A 1 280 ? -27.259 2.563 -60.405 1.00 41.53 280 PRO A C 1
ATOM 2162 O O . PRO A 1 280 ? -26.062 2.834 -60.445 1.00 41.53 280 PRO A O 1
ATOM 2165 N N . ASP A 1 281 ? -27.750 1.336 -60.327 1.00 44.53 281 ASP A N 1
ATOM 2166 C CA . ASP A 1 281 ? -27.207 0.084 -60.836 1.00 44.53 281 ASP A CA 1
ATOM 2167 C C . ASP A 1 281 ? -26.278 0.223 -62.069 1.00 44.53 281 ASP A C 1
ATOM 2169 O O . ASP A 1 281 ? -26.648 0.894 -63.036 1.00 44.53 281 ASP A O 1
ATOM 2173 N N . ARG A 1 282 ? -25.105 -0.445 -62.051 1.00 34.56 282 ARG A N 1
ATOM 2174 C CA . ARG A 1 282 ? -24.525 -1.225 -63.178 1.00 34.56 282 ARG A CA 1
ATOM 2175 C C . ARG A 1 282 ? -23.105 -1.771 -62.901 1.00 34.56 282 ARG A C 1
ATOM 2177 O O . ARG A 1 282 ? -22.135 -1.030 -62.913 1.00 34.56 282 ARG A O 1
ATOM 2184 N N . ARG A 1 283 ? -23.049 -3.108 -62.801 1.00 33.28 283 ARG A N 1
ATOM 2185 C CA . ARG A 1 283 ? -22.106 -4.114 -63.371 1.00 33.28 283 ARG A CA 1
ATOM 2186 C C . ARG A 1 283 ? -20.562 -3.993 -63.246 1.00 33.28 283 ARG A C 1
ATOM 2188 O O . ARG A 1 283 ? -19.997 -2.926 -63.443 1.00 33.28 283 ARG A O 1
ATOM 2195 N N . PRO A 1 284 ? -19.857 -5.143 -63.107 1.00 42.28 284 PRO A N 1
ATOM 2196 C CA . PRO A 1 284 ? -18.400 -5.243 -63.190 1.00 42.28 284 PRO A CA 1
ATOM 2197 C C . PRO A 1 284 ? -17.913 -5.590 -64.616 1.00 42.28 284 PRO A C 1
ATOM 2199 O O . PRO A 1 284 ? -18.477 -6.456 -65.284 1.00 42.28 284 PRO A O 1
ATOM 2202 N N . GLY A 1 285 ? -16.826 -4.958 -65.063 1.00 33.66 285 GLY A N 1
ATOM 2203 C CA . GLY A 1 285 ? -16.062 -5.332 -66.262 1.00 33.66 285 GLY A CA 1
ATOM 2204 C C . GLY A 1 285 ? -14.720 -4.586 -66.275 1.00 33.66 285 GLY A C 1
ATOM 2205 O O . GLY A 1 285 ? -14.708 -3.369 -66.169 1.00 33.66 285 GLY A O 1
ATOM 2206 N N . LEU A 1 286 ? -13.590 -5.277 -66.090 1.00 39.34 286 LEU A N 1
ATOM 2207 C CA . LEU A 1 286 ? -12.701 -5.815 -67.137 1.00 39.34 286 LEU A CA 1
ATOM 2208 C C . LEU A 1 286 ? -11.996 -4.731 -67.976 1.00 39.34 286 LEU A C 1
ATOM 2210 O O . LEU A 1 286 ? -12.669 -4.010 -68.700 1.00 39.34 286 LEU A O 1
ATOM 2214 N N . LEU A 1 287 ? -10.649 -4.721 -67.888 1.00 40.09 287 LEU A N 1
ATOM 2215 C CA . LEU A 1 287 ? -9.583 -4.252 -68.819 1.00 40.09 287 LEU A CA 1
ATOM 2216 C C . LEU A 1 287 ? -8.465 -3.594 -67.973 1.00 40.09 287 LEU A C 1
ATOM 2218 O O . LEU A 1 287 ? -8.679 -2.552 -67.376 1.00 40.09 287 LEU A O 1
ATOM 2222 N N . ARG A 1 288 ? -7.336 -4.238 -67.642 1.00 35.19 288 ARG A N 1
ATOM 2223 C CA . ARG A 1 288 ? -6.204 -4.728 -68.461 1.00 35.19 288 ARG A CA 1
ATOM 2224 C C . ARG A 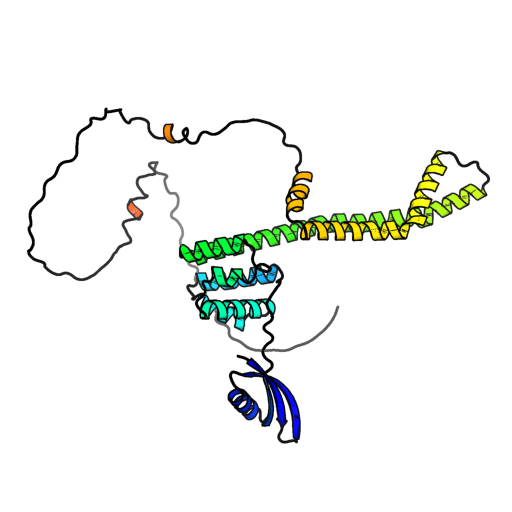1 288 ? -5.500 -3.618 -69.269 1.00 35.19 288 ARG A C 1
ATOM 2226 O O . ARG A 1 288 ? -5.992 -3.235 -70.320 1.00 35.19 288 ARG A O 1
ATOM 2233 N N . GLY A 1 289 ? -4.280 -3.263 -68.842 1.00 30.53 289 GLY A N 1
ATOM 2234 C CA . GLY A 1 289 ? -3.131 -3.120 -69.750 1.00 30.53 289 GLY A CA 1
ATOM 2235 C C . GLY A 1 289 ? -2.430 -1.755 -69.858 1.00 30.53 289 GLY A C 1
ATOM 2236 O O . GLY A 1 289 ? -3.080 -0.739 -70.051 1.00 30.53 289 GLY A O 1
ATOM 2237 N N . HIS A 1 290 ? -1.089 -1.844 -69.890 1.00 34.78 290 HIS A N 1
ATOM 2238 C CA . HIS A 1 290 ? -0.053 -0.902 -70.372 1.00 34.78 290 HIS A CA 1
ATOM 2239 C C . HIS A 1 290 ? 0.577 0.038 -69.323 1.00 34.78 290 HIS A C 1
ATOM 2241 O O . HIS A 1 290 ? -0.061 0.949 -68.818 1.00 34.78 290 HIS A O 1
ATOM 2247 N N . LEU A 1 291 ? 1.765 -0.295 -68.787 1.00 38.00 291 LEU A N 1
ATOM 2248 C CA . LEU A 1 291 ? 3.124 -0.088 -69.350 1.00 38.00 291 LEU A CA 1
ATOM 2249 C C . LEU A 1 291 ? 3.436 1.391 -69.625 1.00 38.00 291 LEU A C 1
ATOM 2251 O O . LEU A 1 291 ? 2.952 1.908 -70.622 1.00 38.00 291 LEU A O 1
ATOM 2255 N N . GLN A 1 292 ? 4.266 2.020 -68.774 1.00 33.12 292 GLN A N 1
ATOM 2256 C CA . GLN A 1 292 ? 5.537 2.662 -69.170 1.00 33.12 292 GLN A CA 1
ATOM 2257 C C . GLN A 1 292 ? 6.304 3.211 -67.936 1.00 33.12 292 GLN A C 1
ATOM 2259 O O . GLN A 1 292 ? 5.798 4.038 -67.185 1.00 33.12 292 GLN A O 1
ATOM 2264 N N . GLN A 1 293 ? 7.547 2.766 -67.757 1.00 35.50 293 GLN A N 1
ATOM 2265 C CA . GLN A 1 293 ? 8.681 3.513 -67.169 1.00 35.50 293 GLN A CA 1
ATOM 2266 C C . GLN A 1 293 ? 9.751 3.631 -68.288 1.00 35.50 293 GLN A C 1
ATOM 2268 O O . GLN A 1 293 ? 9.566 2.937 -69.296 1.00 35.50 293 GLN A O 1
ATOM 2273 N N . PRO A 1 294 ? 10.891 4.359 -68.174 1.00 46.00 294 PRO A N 1
ATOM 2274 C CA . PRO A 1 294 ? 11.415 5.241 -67.110 1.00 46.00 294 PRO A CA 1
ATOM 2275 C C . PRO A 1 294 ? 11.903 6.621 -67.642 1.00 46.00 294 PRO A C 1
ATOM 2277 O O . PRO A 1 294 ? 11.881 6.866 -68.844 1.00 46.00 294 PRO A O 1
ATOM 2280 N N . GLY A 1 295 ? 12.410 7.505 -66.769 1.00 30.41 295 GLY A N 1
ATOM 2281 C CA . GLY A 1 295 ? 13.248 8.632 -67.213 1.00 30.41 295 GLY A CA 1
ATOM 2282 C C . GLY A 1 295 ? 13.480 9.756 -66.195 1.00 30.41 295 GLY A C 1
ATOM 2283 O O . GLY A 1 295 ? 12.586 10.552 -65.946 1.00 30.41 295 GLY A O 1
ATOM 2284 N N . ASP A 1 296 ? 14.716 9.810 -65.694 1.00 34.28 296 ASP A N 1
ATOM 2285 C CA . ASP A 1 296 ? 15.509 10.976 -65.267 1.00 34.28 296 ASP A CA 1
ATOM 2286 C C . ASP A 1 296 ? 15.214 11.760 -63.968 1.00 34.28 296 ASP A C 1
ATOM 2288 O O . ASP A 1 296 ? 14.340 12.613 -63.846 1.00 34.28 296 ASP A O 1
ATOM 2292 N N . THR A 1 297 ? 16.112 11.527 -63.004 1.00 39.44 297 THR A N 1
ATOM 2293 C CA . THR A 1 297 ? 16.483 12.395 -61.871 1.00 39.44 297 THR A CA 1
ATOM 2294 C C . THR A 1 297 ? 17.187 13.687 -62.314 1.00 39.44 297 THR A C 1
ATOM 2296 O O . THR A 1 297 ? 17.925 13.668 -63.299 1.00 39.44 297 THR A O 1
ATOM 2299 N N . PRO A 1 298 ? 17.174 14.745 -61.477 1.00 42.97 298 PRO A N 1
ATOM 2300 C CA . PRO A 1 298 ? 18.428 15.059 -60.783 1.00 42.97 298 PRO A CA 1
ATOM 2301 C C . PRO A 1 298 ? 18.289 15.386 -59.281 1.00 42.97 298 PRO A C 1
ATOM 2303 O O . PRO A 1 298 ? 17.224 15.668 -58.745 1.00 42.97 298 PRO A O 1
ATOM 2306 N N . ARG A 1 299 ? 19.444 15.281 -58.617 1.00 37.34 299 ARG A N 1
ATOM 2307 C CA . ARG A 1 299 ? 19.734 15.284 -57.173 1.00 37.34 299 ARG A CA 1
ATOM 2308 C C . ARG A 1 299 ? 19.446 16.615 -56.449 1.00 37.34 299 ARG A C 1
ATOM 2310 O O . ARG A 1 299 ? 19.843 17.661 -56.942 1.00 37.34 299 ARG A O 1
ATOM 2317 N N . HIS A 1 300 ? 18.974 16.533 -55.197 1.00 37.50 300 HIS A N 1
ATOM 2318 C CA . HIS A 1 300 ? 19.292 17.464 -54.094 1.00 37.50 300 HIS A CA 1
ATOM 2319 C C . HIS A 1 300 ? 19.197 16.742 -52.726 1.00 37.50 300 HIS A C 1
ATOM 2321 O O . HIS A 1 300 ? 18.271 15.951 -52.543 1.00 37.50 300 HIS A O 1
ATOM 2327 N N . PRO A 1 301 ? 20.115 16.980 -51.761 1.00 47.25 301 PRO A N 1
ATOM 2328 C CA . PRO A 1 301 ? 20.026 16.462 -50.391 1.00 47.25 301 PRO A CA 1
ATOM 2329 C C . PRO A 1 301 ? 19.619 17.591 -49.395 1.00 47.25 301 PRO A C 1
ATOM 2331 O O . PRO A 1 301 ? 19.250 18.679 -49.832 1.00 47.25 301 PRO A O 1
ATOM 2334 N N . PRO A 1 302 ? 19.624 17.366 -48.065 1.00 46.59 302 PRO A N 1
ATOM 2335 C CA . PRO A 1 302 ? 18.449 17.117 -47.231 1.00 46.59 302 PRO A CA 1
ATOM 2336 C C . PRO A 1 302 ? 18.063 18.321 -46.342 1.00 46.59 302 PRO A C 1
ATOM 2338 O O . PRO A 1 302 ? 18.892 19.162 -46.006 1.00 46.59 302 PRO A O 1
ATOM 2341 N N . GLY A 1 303 ? 16.809 18.390 -45.882 1.00 33.94 303 GLY A N 1
ATOM 2342 C CA . GLY A 1 303 ? 16.399 19.439 -44.939 1.00 33.94 303 GLY A CA 1
ATOM 2343 C C . GLY A 1 303 ? 14.920 19.410 -44.575 1.00 33.94 303 GLY A C 1
ATOM 2344 O O . GLY A 1 303 ? 14.156 20.281 -44.981 1.00 33.94 303 GLY A O 1
ATOM 2345 N N . ALA A 1 304 ? 14.511 18.405 -43.802 1.00 37.12 304 ALA A N 1
ATOM 2346 C CA . ALA A 1 304 ? 13.167 18.286 -43.255 1.00 37.12 304 ALA A CA 1
ATOM 2347 C C . ALA A 1 304 ? 12.861 19.431 -42.265 1.00 37.12 304 ALA A C 1
ATOM 2349 O O . ALA A 1 304 ? 13.218 19.371 -41.093 1.00 37.12 304 ALA A O 1
ATOM 2350 N N . ARG A 1 305 ? 12.152 20.468 -42.728 1.00 37.56 305 ARG A N 1
ATOM 2351 C CA . ARG A 1 305 ? 11.359 21.372 -41.876 1.00 37.56 305 ARG A CA 1
ATOM 2352 C C . ARG A 1 305 ? 9.900 20.914 -41.872 1.00 37.56 305 ARG A C 1
ATOM 2354 O O . ARG A 1 305 ? 9.022 21.582 -42.409 1.00 37.56 305 ARG A O 1
ATOM 2361 N N . ALA A 1 306 ? 9.634 19.769 -41.252 1.00 44.81 306 ALA A N 1
ATOM 2362 C CA . ALA A 1 306 ? 8.282 19.367 -40.879 1.00 44.81 306 ALA A CA 1
ATOM 2363 C C . ALA A 1 306 ? 7.967 19.956 -39.495 1.00 44.81 306 ALA A C 1
ATOM 2365 O O . ALA A 1 306 ? 8.252 19.354 -38.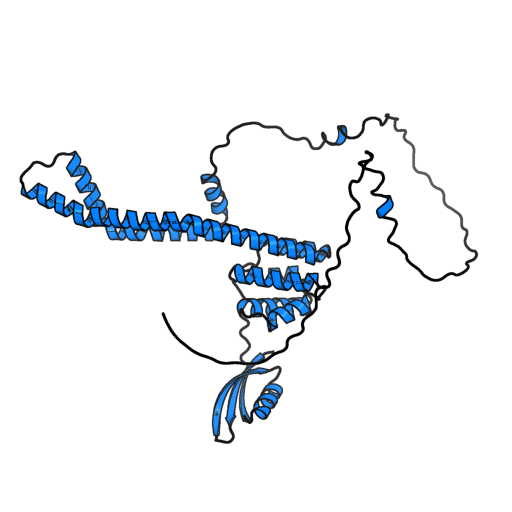468 1.00 44.81 306 ALA A O 1
ATOM 2366 N N . GLY A 1 307 ? 7.446 21.184 -39.470 1.00 38.28 307 GLY A N 1
ATOM 2367 C CA . GLY A 1 307 ? 7.089 21.860 -38.213 1.00 38.28 307 GLY A CA 1
ATOM 2368 C C . GLY A 1 307 ? 6.203 23.100 -38.343 1.00 38.28 307 GLY A C 1
ATOM 2369 O O . GLY A 1 307 ? 5.851 23.704 -37.337 1.00 38.28 307 GLY A O 1
ATOM 2370 N N . HIS A 1 308 ? 5.808 23.488 -39.561 1.00 43.59 308 HIS A N 1
ATOM 2371 C CA . HIS A 1 308 ? 5.037 24.719 -39.790 1.00 43.59 308 HIS A CA 1
ATOM 2372 C C . HIS A 1 308 ? 3.701 24.515 -40.515 1.00 43.59 308 HIS A C 1
ATOM 2374 O O . HIS A 1 308 ? 3.036 25.495 -40.841 1.00 43.59 308 HIS A O 1
ATOM 2380 N N . GLN A 1 309 ? 3.263 23.268 -40.717 1.00 44.16 309 GLN A N 1
ATOM 2381 C CA . GLN A 1 309 ? 1.993 22.984 -41.398 1.00 44.16 309 GLN A CA 1
ATOM 2382 C C . GLN A 1 309 ? 0.807 22.785 -40.436 1.00 44.16 309 GLN A C 1
ATOM 2384 O O . GLN A 1 309 ? -0.330 23.012 -40.829 1.00 44.16 309 GLN A O 1
ATOM 2389 N N . TRP A 1 310 ? 1.053 22.491 -39.152 1.00 37.09 310 TRP A N 1
ATOM 2390 C CA . TRP A 1 310 ? -0.012 22.362 -38.141 1.00 37.09 310 TRP A CA 1
ATOM 2391 C C . TRP A 1 310 ? -0.595 23.710 -37.675 1.00 37.09 310 TRP A C 1
ATOM 2393 O O . TRP A 1 310 ? -1.745 23.774 -37.260 1.00 37.09 310 TRP A O 1
ATOM 2403 N N . ARG A 1 311 ? 0.162 24.816 -37.780 1.00 42.88 311 ARG A N 1
ATOM 2404 C CA . ARG A 1 311 ? -0.288 26.147 -37.317 1.00 42.88 311 ARG A CA 1
ATOM 2405 C C . ARG A 1 311 ? -1.212 26.891 -38.284 1.00 42.88 311 ARG A C 1
ATOM 2407 O O . ARG A 1 311 ? -1.827 27.861 -37.861 1.00 42.88 311 ARG A O 1
ATOM 2414 N N . ARG A 1 312 ? -1.338 26.458 -39.544 1.00 40.06 312 ARG A N 1
ATOM 2415 C CA . ARG A 1 312 ? -2.321 27.040 -40.478 1.00 40.06 312 ARG A CA 1
ATOM 2416 C C . ARG A 1 312 ? -3.675 26.331 -40.454 1.00 40.06 312 ARG A C 1
ATOM 2418 O O . ARG A 1 312 ? -4.667 26.970 -40.747 1.00 40.06 312 ARG A O 1
ATOM 2425 N N . ALA A 1 313 ? -3.738 25.072 -40.018 1.00 40.50 313 ALA A N 1
ATOM 2426 C CA . ALA A 1 313 ? -4.989 24.307 -39.998 1.00 40.50 313 ALA A CA 1
ATOM 2427 C C . ALA A 1 313 ? -5.918 24.625 -38.805 1.00 40.50 313 ALA A C 1
ATOM 2429 O O . ALA A 1 313 ? -7.071 24.214 -38.809 1.00 40.50 313 ALA A O 1
ATOM 2430 N N . VAL A 1 314 ? -5.443 25.357 -37.788 1.00 43.69 314 VAL A N 1
ATOM 2431 C CA . VAL A 1 314 ? -6.238 25.703 -36.587 1.00 43.69 314 VAL A CA 1
ATOM 2432 C C . VAL A 1 314 ? -6.666 27.183 -36.577 1.00 43.69 314 VAL A C 1
ATOM 2434 O O . VAL A 1 314 ? -7.464 27.595 -35.745 1.00 43.69 314 VAL A O 1
ATOM 2437 N N . GLY A 1 315 ? -6.179 27.991 -37.526 1.00 41.62 315 GLY A N 1
ATOM 2438 C CA . GLY A 1 315 ? -6.471 29.429 -37.606 1.00 41.62 315 GLY A CA 1
ATOM 2439 C C . GLY A 1 315 ? -7.740 29.813 -38.379 1.00 41.62 315 GLY A C 1
ATOM 2440 O O . GLY A 1 315 ? -8.131 30.970 -38.324 1.00 41.62 315 GLY A O 1
ATOM 2441 N N . GLU A 1 316 ? -8.389 28.878 -39.080 1.00 44.88 316 GLU A N 1
ATOM 2442 C CA . GLU A 1 316 ? -9.547 29.164 -39.955 1.00 44.88 316 GLU A CA 1
ATOM 2443 C C . GLU A 1 316 ? -10.899 28.673 -39.398 1.00 44.88 316 GLU A C 1
ATOM 2445 O O . GLU A 1 316 ? -11.911 28.770 -40.083 1.00 44.88 316 GLU A O 1
ATOM 2450 N N . LEU A 1 317 ? -10.955 28.186 -38.149 1.00 42.72 317 LEU A N 1
ATOM 2451 C CA . LEU A 1 317 ? -12.194 27.671 -37.533 1.00 42.72 317 LEU A CA 1
ATOM 2452 C C . LEU A 1 317 ? -12.826 28.572 -36.459 1.00 42.72 317 LEU A C 1
ATOM 2454 O O . LEU A 1 317 ? -13.927 28.277 -36.005 1.00 42.72 317 LEU A O 1
ATOM 2458 N N . CYS A 1 318 ? -12.199 29.692 -36.094 1.00 35.88 318 CYS A N 1
ATOM 2459 C CA . CYS A 1 318 ? -12.803 30.684 -35.200 1.00 35.88 318 CYS A CA 1
ATOM 2460 C C . CYS A 1 318 ? -12.750 32.064 -35.857 1.00 35.88 318 CYS A C 1
ATOM 2462 O O . CYS A 1 318 ? -11.820 32.836 -35.640 1.00 35.88 318 CYS A O 1
ATOM 2464 N N . GLY A 1 319 ? -13.745 32.359 -36.693 1.00 33.47 319 GLY A N 1
ATOM 2465 C CA . GLY A 1 319 ? -14.051 33.737 -37.063 1.00 33.47 319 GLY A CA 1
ATOM 2466 C C . GLY A 1 319 ? -14.577 34.493 -35.842 1.00 33.47 319 GLY A C 1
ATOM 2467 O O . GLY A 1 319 ? -15.428 33.971 -35.125 1.00 33.47 319 GLY A O 1
ATOM 2468 N N . GLY A 1 320 ? -14.073 35.705 -35.611 1.00 34.03 320 GLY A N 1
ATOM 2469 C CA . GLY A 1 320 ? -14.633 36.605 -34.606 1.00 34.03 320 GLY A CA 1
ATOM 2470 C C . GLY A 1 320 ? -13.626 37.557 -33.973 1.00 34.03 320 GLY A C 1
ATOM 2471 O O . GLY A 1 320 ? -13.059 37.257 -32.932 1.00 34.03 320 GLY A O 1
ATOM 2472 N N . ASP A 1 321 ? -13.495 38.710 -34.621 1.00 33.78 321 ASP A N 1
ATOM 2473 C CA . ASP A 1 321 ? -13.398 40.050 -34.040 1.00 33.78 321 ASP A CA 1
ATOM 2474 C C . ASP A 1 321 ? -12.151 40.514 -33.271 1.00 33.78 321 ASP A C 1
ATOM 2476 O O . ASP A 1 321 ? -11.691 39.982 -32.263 1.00 33.78 321 ASP A O 1
ATOM 2480 N N . ALA A 1 322 ? -11.658 41.642 -33.782 1.00 45.00 322 ALA A N 1
ATOM 2481 C CA . ALA A 1 322 ? -10.682 42.518 -33.180 1.00 45.00 322 ALA A CA 1
ATOM 2482 C C . ALA A 1 322 ? -11.108 42.953 -31.770 1.00 45.00 322 ALA A C 1
ATOM 2484 O O . ALA A 1 322 ? -12.162 43.557 -31.582 1.00 45.00 322 ALA A O 1
ATOM 2485 N N . VAL A 1 323 ? -10.220 42.742 -30.800 1.00 35.66 323 VAL A N 1
ATOM 2486 C CA . VAL A 1 323 ? -10.241 43.453 -29.521 1.00 35.66 323 VAL A CA 1
ATOM 2487 C C . VAL A 1 323 ? -8.882 44.110 -29.320 1.00 35.66 323 VAL A C 1
ATOM 2489 O O . VAL A 1 323 ? -7.834 43.466 -29.314 1.00 35.66 323 VAL A O 1
ATOM 2492 N N . SER A 1 324 ? -8.944 45.430 -29.215 1.00 31.23 324 SER A N 1
ATOM 2493 C CA . SER A 1 324 ? -7.853 46.374 -29.032 1.00 31.23 324 SER A CA 1
ATOM 2494 C C . SER A 1 324 ? -7.044 46.104 -27.761 1.00 31.23 324 SER A C 1
ATOM 2496 O O . SER A 1 324 ? -7.599 45.891 -26.684 1.00 31.23 324 SER A O 1
ATOM 2498 N N . LEU A 1 325 ? -5.721 46.185 -27.893 1.00 32.28 325 LEU A N 1
ATOM 2499 C CA . LEU A 1 325 ? -4.749 46.185 -26.800 1.00 32.28 325 LEU A CA 1
ATOM 2500 C C . LEU A 1 325 ? -4.753 47.538 -26.067 1.00 32.28 325 LEU A C 1
ATOM 2502 O O . LEU A 1 325 ? -4.694 48.574 -26.735 1.00 32.28 325 LEU A O 1
ATOM 2506 N N . PRO A 1 326 ? -4.696 47.556 -24.725 1.00 34.09 326 PRO A N 1
ATOM 2507 C CA . PRO A 1 326 ? -4.188 48.699 -23.988 1.00 34.09 326 PRO A CA 1
ATOM 2508 C C . PRO A 1 326 ? -2.873 48.355 -23.273 1.00 34.09 326 PRO A C 1
ATOM 2510 O O . PRO A 1 326 ? -2.815 47.425 -22.472 1.00 34.09 326 PRO A O 1
ATOM 2513 N N . GLY A 1 327 ? -1.850 49.181 -23.503 1.00 31.52 327 GLY A N 1
ATOM 2514 C CA . GLY A 1 327 ? -0.810 49.428 -22.501 1.00 31.52 327 GLY A CA 1
ATOM 2515 C C . GLY A 1 327 ? 0.572 48.851 -22.789 1.00 31.52 327 GLY A C 1
ATOM 2516 O O . GLY A 1 327 ? 1.030 47.961 -22.080 1.00 31.52 327 GLY A O 1
ATOM 2517 N N . ASP A 1 328 ? 1.283 49.461 -23.737 1.00 34.31 328 ASP A N 1
ATOM 2518 C CA . ASP A 1 328 ? 2.719 49.686 -23.564 1.00 34.31 328 ASP A CA 1
ATOM 2519 C C . ASP A 1 328 ? 2.910 50.694 -22.423 1.00 34.31 328 ASP A C 1
ATOM 2521 O O . ASP A 1 328 ? 2.374 51.801 -22.487 1.00 34.31 328 ASP A O 1
ATOM 2525 N N . SER A 1 329 ? 3.664 50.337 -21.382 1.00 34.06 329 SER A N 1
ATOM 2526 C CA . SER A 1 329 ? 4.653 51.231 -20.761 1.00 34.06 329 SER A CA 1
ATOM 2527 C C . SER A 1 329 ? 5.351 50.586 -19.557 1.00 34.06 329 SER A C 1
ATOM 2529 O O . SER A 1 329 ? 4.752 49.881 -18.753 1.00 34.06 329 SER A O 1
ATOM 2531 N N . HIS A 1 330 ? 6.633 50.933 -19.444 1.00 33.16 330 HIS A N 1
ATOM 2532 C CA . HIS A 1 330 ? 7.550 50.751 -18.318 1.00 33.16 330 HIS A CA 1
ATOM 2533 C C . HIS A 1 330 ? 8.365 49.454 -18.242 1.00 33.16 330 HIS A C 1
ATOM 2535 O O . HIS A 1 330 ? 8.024 48.446 -17.631 1.00 33.16 330 HIS A O 1
ATOM 2541 N N . ALA A 1 331 ? 9.554 49.592 -18.829 1.00 34.84 331 ALA A N 1
ATOM 2542 C CA . ALA A 1 331 ? 10.791 48.981 -18.391 1.00 34.84 331 ALA A CA 1
ATOM 2543 C C . ALA A 1 331 ? 11.019 49.133 -16.879 1.00 34.84 331 ALA A C 1
ATOM 2545 O O . ALA A 1 331 ? 10.947 50.247 -16.368 1.00 34.84 331 ALA A O 1
ATOM 2546 N N . GLU A 1 332 ? 11.459 48.063 -16.214 1.00 33.28 332 GLU A N 1
ATOM 2547 C CA . GLU A 1 332 ? 12.430 48.204 -15.131 1.00 33.28 332 GLU A CA 1
ATOM 2548 C C . GLU A 1 332 ? 13.310 46.960 -14.981 1.00 33.28 332 GLU A C 1
ATOM 2550 O O . GLU A 1 332 ? 12.885 45.810 -15.084 1.00 33.28 332 GLU A O 1
ATOM 2555 N N . SER A 1 333 ? 14.597 47.241 -14.814 1.00 35.56 333 SER A N 1
ATOM 2556 C CA . SER A 1 333 ? 15.704 46.302 -14.748 1.00 35.56 333 SER A CA 1
ATOM 2557 C C . SER A 1 333 ? 15.781 45.670 -13.357 1.00 35.56 333 SER A C 1
ATOM 2559 O O . SER A 1 333 ? 15.807 46.387 -12.361 1.00 35.56 333 SER A O 1
ATOM 2561 N N . GLY A 1 334 ? 15.951 44.350 -13.280 1.00 30.23 334 GLY A N 1
ATOM 2562 C CA . GLY A 1 334 ? 16.172 43.659 -12.010 1.00 30.23 334 GLY A CA 1
ATOM 2563 C C . GLY A 1 334 ? 16.968 42.372 -12.179 1.00 30.23 334 GLY A C 1
ATOM 2564 O O . GLY A 1 334 ? 16.408 41.282 -12.189 1.00 30.23 334 GLY A O 1
ATOM 2565 N N . ARG A 1 335 ? 18.293 42.502 -12.317 1.00 34.00 335 ARG A N 1
ATOM 2566 C CA . ARG A 1 335 ? 19.256 41.394 -12.202 1.00 34.00 335 ARG A CA 1
ATOM 2567 C C . ARG A 1 335 ? 19.084 40.701 -10.849 1.00 34.00 335 ARG A C 1
ATOM 2569 O O . ARG A 1 335 ? 19.306 41.338 -9.824 1.00 34.00 335 ARG A O 1
ATOM 2576 N N . VAL A 1 336 ? 18.808 39.396 -10.844 1.00 35.53 336 VAL A N 1
ATOM 2577 C CA . VAL A 1 336 ? 18.929 38.571 -9.634 1.00 35.53 336 VAL A CA 1
ATOM 2578 C C . VAL A 1 336 ? 20.098 37.607 -9.787 1.00 35.53 336 VAL A C 1
ATOM 2580 O O . VAL A 1 336 ? 20.267 36.898 -10.776 1.00 35.53 336 VAL A O 1
ATOM 2583 N N . HIS A 1 337 ? 20.958 37.711 -8.789 1.00 34.31 337 HIS A N 1
ATOM 2584 C CA . HIS A 1 337 ? 22.317 37.230 -8.677 1.00 34.31 337 HIS A CA 1
ATOM 2585 C C . HIS A 1 337 ? 22.324 35.765 -8.211 1.00 34.31 337 HIS A C 1
ATOM 2587 O O . HIS A 1 337 ? 21.744 35.440 -7.177 1.00 34.31 337 HIS A O 1
ATOM 2593 N N . TRP A 1 338 ? 23.003 34.884 -8.948 1.00 32.09 338 TRP A N 1
ATOM 2594 C CA . TRP A 1 338 ? 23.299 33.521 -8.507 1.00 32.09 338 TRP A CA 1
ATOM 2595 C C . TRP A 1 338 ? 24.394 33.559 -7.438 1.00 32.09 338 TRP A C 1
ATOM 2597 O O . TRP A 1 338 ? 25.545 33.873 -7.744 1.00 32.09 338 TRP A O 1
ATOM 2607 N N . ARG A 1 339 ? 24.062 33.228 -6.185 1.00 31.98 339 ARG A N 1
ATOM 2608 C CA . ARG A 1 339 ? 25.062 32.992 -5.135 1.00 31.98 339 ARG A CA 1
ATOM 2609 C C . ARG A 1 339 ? 25.280 31.497 -4.945 1.00 31.98 339 ARG A C 1
ATOM 2611 O O . ARG A 1 339 ? 24.416 30.779 -4.454 1.00 31.98 339 ARG A O 1
ATOM 2618 N N . ALA A 1 340 ? 26.474 31.061 -5.327 1.00 38.81 340 ALA A N 1
ATOM 2619 C CA . ALA A 1 340 ? 27.066 29.800 -4.922 1.00 38.81 340 ALA A CA 1
ATOM 2620 C C . ALA A 1 340 ? 27.479 29.851 -3.439 1.00 38.81 340 ALA A C 1
ATOM 2622 O O . ALA A 1 340 ? 27.996 30.866 -2.971 1.00 38.81 340 ALA A O 1
ATOM 2623 N N . GLY A 1 341 ? 27.307 28.736 -2.726 1.00 33.16 341 GLY A N 1
ATOM 2624 C CA . GLY A 1 341 ? 27.725 28.573 -1.333 1.00 33.16 341 GLY A CA 1
ATOM 2625 C C . GLY A 1 341 ? 27.811 27.101 -0.923 1.00 33.16 341 GLY A C 1
ATOM 2626 O O . GLY A 1 341 ? 26.873 26.549 -0.367 1.00 33.16 341 GLY A O 1
ATOM 2627 N N . ARG A 1 342 ? 28.959 26.479 -1.225 1.00 35.72 342 ARG A N 1
ATOM 2628 C CA . ARG A 1 342 ? 29.570 25.336 -0.503 1.00 35.72 342 ARG A CA 1
ATOM 2629 C C . ARG A 1 342 ? 29.668 25.673 1.005 1.00 35.72 342 ARG A C 1
ATOM 2631 O O . ARG A 1 342 ? 29.776 26.853 1.304 1.00 35.72 342 ARG A O 1
ATOM 2638 N N . ARG A 1 343 ? 29.798 24.799 2.010 1.00 36.84 343 ARG A N 1
ATOM 2639 C CA . ARG A 1 343 ? 29.862 23.342 2.261 1.00 36.84 343 ARG A CA 1
ATOM 2640 C C . ARG A 1 343 ? 30.249 23.248 3.773 1.00 36.84 343 ARG A C 1
ATOM 2642 O O . ARG A 1 343 ? 30.898 24.168 4.255 1.00 36.84 343 ARG A O 1
ATOM 2649 N N . VAL A 1 344 ? 29.999 22.097 4.412 1.00 37.94 344 VAL A N 1
ATOM 2650 C CA . VAL A 1 344 ? 30.743 21.499 5.561 1.00 37.94 344 VAL A CA 1
ATOM 2651 C C . VAL A 1 344 ? 30.267 21.794 7.004 1.00 37.94 344 VAL A C 1
ATOM 2653 O O . VAL A 1 344 ? 30.315 22.929 7.456 1.00 37.94 344 VAL A O 1
ATOM 2656 N N . GLU A 1 345 ? 29.956 20.674 7.691 1.00 35.50 345 GLU A N 1
ATOM 2657 C CA . GLU A 1 345 ? 30.108 20.346 9.135 1.00 35.50 345 GLU A CA 1
ATOM 2658 C C . GLU A 1 345 ? 29.220 21.019 10.186 1.00 35.50 345 GLU A C 1
ATOM 2660 O O . GLU A 1 345 ? 28.826 22.165 10.047 1.00 35.50 345 GLU A O 1
ATOM 2665 N N . GLN A 1 346 ? 28.924 20.422 11.344 1.00 37.94 346 GLN A N 1
ATOM 2666 C CA . GLN A 1 346 ? 28.854 19.059 11.914 1.00 37.94 346 GLN A CA 1
ATOM 2667 C C . GLN A 1 346 ? 28.439 19.302 13.384 1.00 37.94 346 GLN A C 1
ATOM 2669 O O . GLN A 1 346 ? 28.746 20.366 13.914 1.00 37.94 346 GLN A O 1
ATOM 2674 N N . HIS A 1 347 ? 27.881 18.280 14.055 1.00 35.41 347 HIS A N 1
ATOM 2675 C CA . HIS A 1 347 ? 27.760 18.174 15.526 1.00 35.41 347 HIS A CA 1
ATOM 2676 C C . HIS A 1 347 ? 26.781 19.156 16.214 1.00 35.41 347 HIS A C 1
ATOM 2678 O O . HIS A 1 347 ? 26.681 20.316 15.859 1.00 35.41 347 HIS A O 1
ATOM 2684 N N . GLN A 1 348 ? 26.039 18.828 17.271 1.00 42.38 348 GLN A N 1
ATOM 2685 C CA . GLN A 1 348 ? 25.674 17.605 17.989 1.00 42.38 348 GLN A CA 1
ATOM 2686 C C . GLN A 1 348 ? 24.686 18.072 19.093 1.00 42.38 348 GLN A C 1
ATOM 2688 O O . GLN A 1 348 ? 24.784 19.205 19.550 1.00 42.38 348 GLN A O 1
ATOM 2693 N N . LEU A 1 349 ? 23.860 17.145 19.593 1.00 41.34 349 LEU A N 1
ATOM 2694 C CA . LEU A 1 349 ? 23.379 17.039 20.988 1.00 41.34 349 LEU A CA 1
ATOM 2695 C C . LEU A 1 349 ? 22.303 18.012 21.557 1.00 41.34 349 LEU A C 1
ATOM 2697 O O . LEU A 1 349 ? 22.535 19.188 21.796 1.00 41.34 349 LEU A O 1
ATOM 2701 N N . PHE A 1 350 ? 21.223 17.356 22.014 1.00 40.66 350 PHE A N 1
ATOM 2702 C CA . PHE A 1 350 ? 20.671 17.363 23.389 1.00 40.66 350 PHE A CA 1
ATOM 2703 C C . PHE A 1 350 ? 19.451 18.227 23.794 1.00 40.66 350 PHE A C 1
ATOM 2705 O O . PHE A 1 350 ? 19.470 19.447 23.749 1.00 40.66 350 PHE A O 1
ATOM 2712 N N . LEU A 1 351 ? 18.506 17.479 24.398 1.00 39.28 351 LEU A N 1
ATOM 2713 C CA . LEU A 1 351 ? 17.520 17.775 25.459 1.00 39.28 351 LEU A CA 1
ATOM 2714 C C . LEU A 1 351 ? 16.209 18.481 25.062 1.00 39.28 351 LEU A C 1
ATOM 2716 O O . LEU A 1 351 ? 16.213 19.540 24.457 1.00 39.28 351 LEU A O 1
ATOM 2720 N N . TYR A 1 352 ? 15.052 17.820 25.231 1.00 47.56 352 TYR A N 1
ATOM 2721 C CA . TYR A 1 352 ? 14.255 17.685 26.476 1.00 47.56 352 TYR A CA 1
ATOM 2722 C C . TYR A 1 352 ? 13.693 19.029 26.973 1.00 47.56 352 TYR A C 1
ATOM 2724 O O . TYR A 1 352 ? 14.329 19.690 27.785 1.00 47.56 352 TYR A O 1
ATOM 2732 N N . THR A 1 353 ? 12.496 19.396 26.501 1.00 50.00 353 THR A N 1
ATOM 2733 C CA . THR A 1 353 ? 11.262 19.543 27.310 1.00 50.00 353 THR A CA 1
ATOM 2734 C C . THR A 1 353 ? 10.049 19.658 26.405 1.00 50.00 353 THR A C 1
ATOM 2736 O O . THR A 1 353 ? 10.206 20.239 25.307 1.00 50.00 353 THR A O 1
#

Foldseek 3Di:
DFKKWWWWAAPVRDTDTDIDDDPDPVRVQVVCVVVRTHTPDIDTPRPPLDDQQADDLVLLLVLLVQLLVCVVVVHDSLVSLVVQLVPPPDPSSVSLSVQLNVCVVVPDDSLVSCVSHCNYDPPVLSVLCVVCSVVVVNSVSSVVVSVVSVVVVVVVVVVVVVVVVVVVVCCVVVVVVLCCLQPVLVVVVVVVVVVVDDQDPVSVVSVVVSCCSNVCVVVVVPVVVVVVVVVVVCVVVDVVVVVVVVVVPDDDDDDDDDDDDDPPPPVPPPDDDDDDDDDDDDDDDDDDDDDDDDDDDDDDDDDDPPPPPVVVVVPPPDDDDDDDDDDDDDDDDDDDDDDDDDDDDDDDDDDDD

Radius of gyration: 37.91 Å; chains: 1; bounding box: 89×73×123 Å